Protein AF-A0AAW2A9Q0-F1 (afdb_monomer_lite)

Sequence (185 aa):
SRLADFHTNCQMTPHSISSCLNDDYQACLASYTRLIGTDMTPNYMDAAHSNFTISPWCTCKGSGNQEEECEKFLQDFMENTCLRNAIQAFGYGSLPKPDPQPTTGSVKPDLEPTANVHKTTMDPGEELLNEFDCYSVKDYICQNEVPGSPPNTRVEDHRNSSPGTKALTDVLMLGLMFALGNLTM

Organism: Culter alburnus (NCBI:txid194366)

InterPro domains:
  IPR003438 Glial cell line-derived neurotrophic factor receptor [PR01316] (28-45)
  IPR003438 Glial cell line-derived neurotrophic factor receptor [PR01316] (58-71)
  IPR003438 Glial cell line-derived neurotrophic factor receptor [PTHR10269] (1-122)
  IPR016017 GDNF/GAS1 [PF02351] (1-82)
  IPR016017 GDNF/GAS1 [SM00907] (1-82)
  IPR037193 GDNF receptor alpha [SSF110035] (1-90)

Foldseek 3Di:
DLLVQLCQFLPADPPDPLSTDVVDLPSNVVSLVSCPPPQFNKDWPDPDDQQTFIGGPDALPPVVVCSVVVVVVRCSRGVRSNNSSSVVCVVVVVDDDPDPDPPPDDDDDDDDDDDDDDDDDDDDDDDDDDDPDDPDDPPDDDDDDDPDDDDDDDDDDDDPDDPPPVVVVVVVVVVVVVVVVVVPD

Structure (mmCIF, N/CA/C/O backbone):
data_AF-A0AAW2A9Q0-F1
#
_entry.id   AF-A0AAW2A9Q0-F1
#
loop_
_atom_site.group_PDB
_atom_site.id
_atom_site.type_symbol
_atom_site.label_atom_id
_atom_site.label_alt_id
_atom_site.label_comp_id
_atom_site.label_asym_id
_atom_site.label_entity_id
_atom_site.label_seq_id
_atom_site.pdbx_PDB_ins_code
_atom_site.Cartn_x
_atom_site.Cartn_y
_atom_site.Cartn_z
_atom_site.occupancy
_atom_site.B_iso_or_equiv
_atom_site.auth_seq_id
_atom_site.auth_comp_id
_atom_site.auth_asym_id
_atom_site.auth_atom_id
_atom_site.pdbx_PDB_model_num
ATOM 1 N N . SER A 1 1 ? -3.156 -15.132 4.754 1.00 95.50 1 SER A N 1
ATOM 2 C CA . SER A 1 1 ? -4.080 -14.323 3.918 1.00 95.50 1 SER A CA 1
ATOM 3 C C . SER A 1 1 ? -3.240 -13.257 3.237 1.00 95.50 1 SER A C 1
ATOM 5 O O . SER A 1 1 ? -2.174 -12.964 3.752 1.00 95.50 1 SER A O 1
ATOM 7 N N . ARG A 1 2 ? -3.670 -12.659 2.117 1.00 98.12 2 ARG A N 1
ATOM 8 C CA . ARG A 1 2 ? -2.808 -11.715 1.365 1.00 98.12 2 ARG A CA 1
ATOM 9 C C . ARG A 1 2 ? -2.282 -10.554 2.229 1.00 98.12 2 ARG A C 1
ATOM 11 O O . ARG A 1 2 ? -1.103 -10.241 2.159 1.00 98.12 2 ARG A O 1
ATOM 18 N N . LEU A 1 3 ? -3.132 -9.987 3.090 1.00 98.06 3 LEU A N 1
ATOM 19 C CA . LEU A 1 3 ? -2.749 -8.923 4.025 1.00 98.06 3 LEU A CA 1
ATOM 20 C C . LEU A 1 3 ? -1.762 -9.397 5.105 1.00 98.06 3 LEU A C 1
ATOM 22 O O . LEU A 1 3 ? -0.778 -8.721 5.374 1.00 98.06 3 LEU A O 1
ATOM 26 N N . ALA A 1 4 ? -1.976 -10.580 5.688 1.00 98.00 4 ALA A N 1
ATOM 27 C CA . ALA A 1 4 ? -1.045 -11.131 6.676 1.00 98.00 4 ALA A CA 1
ATOM 28 C C . ALA A 1 4 ? 0.334 -11.441 6.068 1.00 98.00 4 ALA A C 1
ATOM 30 O O . ALA A 1 4 ? 1.357 -11.202 6.709 1.00 98.00 4 ALA A O 1
ATOM 31 N N . ASP A 1 5 ? 0.361 -11.932 4.825 1.00 98.12 5 ASP A N 1
ATOM 32 C CA . ASP A 1 5 ? 1.602 -12.181 4.088 1.00 98.12 5 ASP A CA 1
ATOM 33 C C . ASP A 1 5 ? 2.368 -10.857 3.871 1.00 98.12 5 ASP A C 1
ATOM 35 O O . ASP A 1 5 ? 3.584 -10.820 4.047 1.00 98.12 5 ASP A O 1
ATOM 39 N N . PHE A 1 6 ? 1.667 -9.753 3.568 1.00 98.38 6 PHE A N 1
ATOM 40 C CA . PHE A 1 6 ? 2.266 -8.414 3.484 1.00 98.38 6 PHE A CA 1
ATOM 41 C C . PHE A 1 6 ? 2.883 -7.966 4.815 1.00 98.38 6 PHE A C 1
ATOM 43 O O . PHE A 1 6 ? 4.070 -7.653 4.837 1.00 98.38 6 PHE A O 1
ATOM 50 N N . HIS A 1 7 ? 2.135 -8.003 5.925 1.00 97.50 7 HIS A N 1
ATOM 51 C CA . HIS A 1 7 ? 2.679 -7.589 7.228 1.00 97.50 7 HIS A CA 1
ATOM 52 C C . HIS A 1 7 ? 3.869 -8.450 7.672 1.00 97.50 7 HIS A C 1
ATOM 54 O O . HIS A 1 7 ? 4.761 -7.949 8.344 1.00 97.50 7 HIS A O 1
ATOM 60 N N . THR A 1 8 ? 3.905 -9.729 7.286 1.00 97.12 8 THR A N 1
ATOM 61 C CA . THR A 1 8 ? 5.016 -10.631 7.628 1.00 97.12 8 THR A CA 1
ATOM 62 C C . THR A 1 8 ? 6.266 -10.321 6.805 1.00 97.12 8 THR A C 1
ATOM 64 O O . THR A 1 8 ? 7.354 -10.191 7.357 1.00 97.12 8 THR A O 1
ATOM 67 N N . ASN A 1 9 ? 6.124 -10.193 5.484 1.00 97.62 9 ASN A N 1
ATOM 68 C CA . ASN A 1 9 ? 7.273 -10.084 4.582 1.00 97.62 9 ASN A CA 1
ATOM 69 C C . ASN A 1 9 ? 7.777 -8.647 4.400 1.00 97.62 9 ASN A C 1
ATOM 71 O O . ASN A 1 9 ? 8.942 -8.453 4.073 1.00 97.62 9 ASN A O 1
ATOM 75 N N . CYS A 1 10 ? 6.927 -7.643 4.615 1.00 97.69 10 CYS A N 1
ATOM 76 C CA . CYS A 1 10 ? 7.305 -6.229 4.569 1.00 97.69 10 CYS A CA 1
ATOM 77 C C . CYS A 1 10 ? 7.508 -5.626 5.964 1.00 97.69 10 CYS A C 1
ATOM 79 O O . CYS A 1 10 ? 7.531 -4.402 6.103 1.00 97.69 10 CYS A O 1
ATOM 81 N N . GLN A 1 11 ? 7.630 -6.451 7.008 1.00 95.75 11 GLN A N 1
ATOM 82 C CA . GLN A 1 11 ? 7.919 -5.954 8.346 1.00 95.75 11 GLN A CA 1
ATOM 83 C C . GLN A 1 11 ? 9.260 -5.209 8.353 1.00 95.75 11 GLN A C 1
ATOM 85 O O . GLN A 1 11 ? 10.278 -5.741 7.904 1.00 95.75 11 GLN A O 1
ATOM 90 N N . MET A 1 12 ? 9.265 -3.989 8.893 1.00 94.69 12 MET A N 1
ATOM 91 C CA . MET A 1 12 ? 10.493 -3.214 9.043 1.00 94.69 12 MET A CA 1
ATOM 92 C C . MET A 1 12 ? 11.386 -3.790 10.142 1.00 94.69 12 MET A C 1
ATOM 94 O O . MET A 1 12 ? 10.941 -3.996 11.274 1.00 94.69 12 MET A O 1
ATOM 98 N N . THR A 1 13 ? 12.668 -3.973 9.833 1.00 92.12 13 THR A N 1
ATOM 99 C CA . THR A 1 13 ? 13.688 -4.416 10.790 1.00 92.12 13 THR A CA 1
ATOM 100 C C . THR A 1 13 ? 14.805 -3.372 10.916 1.00 92.12 13 THR A C 1
ATOM 102 O O . THR A 1 13 ? 15.518 -3.121 9.947 1.00 92.12 13 THR A O 1
ATOM 105 N N . PRO A 1 14 ? 15.030 -2.772 12.103 1.00 81.62 14 PRO A N 1
ATOM 106 C CA . PRO A 1 14 ? 15.960 -1.645 12.265 1.00 81.62 14 PRO A CA 1
ATOM 107 C C . PRO A 1 14 ? 17.446 -2.023 12.138 1.00 81.62 14 PRO A C 1
ATOM 109 O O . PRO A 1 14 ? 18.306 -1.146 12.138 1.00 81.62 14 PRO A O 1
ATOM 112 N N . HIS A 1 15 ? 17.768 -3.317 12.067 1.00 80.31 15 HIS A N 1
ATOM 113 C CA . HIS A 1 15 ? 19.145 -3.825 12.048 1.00 80.31 15 HIS A CA 1
ATOM 114 C C . HIS A 1 15 ? 19.572 -4.432 10.704 1.00 80.31 15 HIS A C 1
ATOM 116 O O . HIS A 1 15 ? 20.714 -4.861 10.570 1.00 80.31 15 HIS A O 1
ATOM 122 N N . SER A 1 16 ? 18.675 -4.477 9.718 1.00 86.19 16 SER A N 1
ATOM 123 C CA . SER A 1 16 ? 18.966 -4.958 8.360 1.00 86.19 16 SER A CA 1
ATOM 124 C C . SER A 1 16 ? 19.391 -3.800 7.459 1.00 86.19 16 SER A C 1
ATOM 126 O O . SER A 1 16 ? 18.832 -2.708 7.573 1.00 86.19 16 SER A O 1
ATOM 128 N N . ILE A 1 17 ? 20.298 -4.045 6.513 1.00 85.62 17 ILE A N 1
ATOM 129 C CA . ILE A 1 17 ? 20.762 -3.026 5.552 1.00 85.62 17 ILE A CA 1
ATOM 130 C C . ILE A 1 17 ? 19.596 -2.546 4.680 1.00 85.62 17 ILE A C 1
ATOM 132 O O . ILE A 1 17 ? 19.455 -1.357 4.405 1.00 85.62 17 ILE A O 1
ATOM 136 N N . SER A 1 18 ? 18.727 -3.472 4.288 1.00 87.94 18 SER A N 1
ATOM 137 C CA . SER A 1 18 ? 17.548 -3.209 3.461 1.00 87.94 18 SER A CA 1
ATOM 138 C C . SER A 1 18 ? 16.364 -2.579 4.200 1.00 87.94 18 SER A C 1
ATOM 140 O O . SER A 1 18 ? 15.414 -2.118 3.566 1.00 87.94 18 SER A O 1
ATOM 142 N N . SER A 1 19 ? 16.397 -2.570 5.536 1.00 94.12 19 SER A N 1
ATOM 143 C CA . SER A 1 19 ? 15.226 -2.392 6.417 1.00 94.12 19 SER A CA 1
ATOM 144 C C . SER A 1 19 ? 14.150 -3.490 6.320 1.00 94.12 19 SER A C 1
ATOM 146 O O . SER A 1 19 ? 13.133 -3.367 7.000 1.00 94.12 19 SER A O 1
ATOM 148 N N . CYS A 1 20 ? 14.352 -4.548 5.525 1.00 95.69 20 CYS A N 1
ATOM 149 C CA . CYS A 1 20 ? 13.448 -5.690 5.375 1.00 95.69 20 CYS A CA 1
ATOM 150 C C . CYS A 1 20 ? 13.913 -6.912 6.171 1.00 95.69 20 CYS A C 1
ATOM 152 O O . CYS A 1 20 ? 15.111 -7.176 6.311 1.00 95.69 20 CYS A O 1
ATOM 154 N N . LEU A 1 21 ? 12.949 -7.734 6.589 1.00 93.00 21 LEU A N 1
ATOM 155 C CA . LEU A 1 21 ? 13.229 -9.036 7.183 1.00 93.00 21 LEU A CA 1
ATOM 156 C C . LEU A 1 21 ? 14.093 -9.895 6.237 1.00 93.00 21 LEU A C 1
ATOM 158 O O . LEU A 1 21 ? 13.758 -10.075 5.068 1.00 93.00 21 LEU A O 1
ATOM 162 N N . ASN A 1 22 ? 15.201 -10.434 6.757 1.00 91.69 22 ASN A N 1
ATOM 163 C CA . ASN A 1 22 ? 16.183 -11.247 6.019 1.00 91.69 22 ASN A CA 1
ATOM 164 C C . ASN A 1 22 ? 16.805 -10.574 4.779 1.00 91.69 22 ASN A C 1
ATOM 166 O O . ASN A 1 22 ? 17.335 -11.270 3.917 1.00 91.69 22 ASN A O 1
ATOM 170 N N . ASP A 1 23 ? 16.731 -9.246 4.673 1.00 92.56 23 ASP A N 1
ATOM 171 C CA . ASP A 1 23 ? 17.143 -8.503 3.481 1.00 92.56 23 ASP A CA 1
ATOM 172 C C . ASP A 1 23 ? 16.436 -8.930 2.177 1.00 92.56 23 ASP A C 1
ATOM 174 O O . ASP A 1 23 ? 16.961 -8.760 1.074 1.00 92.56 23 ASP A O 1
ATOM 178 N N . ASP A 1 24 ? 15.206 -9.446 2.297 1.00 94.44 24 ASP A N 1
ATOM 179 C CA . ASP A 1 24 ? 14.447 -10.001 1.178 1.00 94.44 24 ASP A CA 1
ATOM 180 C C . ASP A 1 24 ? 13.426 -9.008 0.597 1.00 94.44 24 ASP A C 1
ATOM 182 O O . ASP A 1 24 ? 12.228 -9.009 0.903 1.00 94.44 24 ASP A O 1
ATOM 186 N N . TYR A 1 25 ? 13.909 -8.163 -0.315 1.00 96.25 25 TYR A N 1
ATOM 187 C CA . TYR A 1 25 ? 13.053 -7.271 -1.096 1.00 96.25 25 TYR A CA 1
ATOM 188 C C . TYR A 1 25 ? 12.027 -8.023 -1.959 1.00 96.25 25 TYR A C 1
ATOM 190 O O . TYR A 1 25 ? 10.928 -7.512 -2.185 1.00 96.25 25 TYR A O 1
ATOM 198 N N . GLN A 1 26 ? 12.356 -9.226 -2.444 1.00 96.38 26 GLN A N 1
ATOM 199 C CA . GLN A 1 26 ? 11.478 -9.990 -3.333 1.00 96.38 26 GLN A CA 1
ATOM 200 C C . GLN A 1 26 ? 10.265 -10.529 -2.577 1.00 96.38 26 GLN A C 1
ATOM 202 O O . GLN A 1 26 ? 9.144 -10.413 -3.074 1.00 96.38 26 GLN A O 1
ATOM 207 N N . ALA A 1 27 ? 10.451 -11.043 -1.360 1.00 96.69 27 ALA A N 1
ATOM 208 C CA . ALA A 1 27 ? 9.350 -11.495 -0.512 1.00 96.69 27 ALA A CA 1
ATOM 209 C C . ALA A 1 27 ? 8.372 -10.356 -0.188 1.00 96.69 27 ALA A C 1
ATOM 211 O O . ALA A 1 27 ? 7.149 -10.545 -0.268 1.00 96.69 27 ALA A O 1
ATOM 212 N N . CYS A 1 28 ? 8.891 -9.163 0.125 1.00 98.00 28 CYS A N 1
ATOM 213 C CA . CYS A 1 28 ? 8.048 -7.995 0.361 1.00 98.00 28 CYS A CA 1
ATOM 214 C C . CYS A 1 28 ? 7.287 -7.580 -0.912 1.00 98.00 28 CYS A C 1
ATOM 216 O O . CYS A 1 28 ? 6.057 -7.501 -0.887 1.00 98.00 28 CYS A O 1
ATOM 218 N N . LEU A 1 29 ? 7.967 -7.404 -2.053 1.00 97.94 29 LEU A N 1
ATOM 219 C CA . LEU A 1 29 ? 7.326 -7.019 -3.322 1.00 97.94 29 LEU A CA 1
ATOM 220 C C . LEU A 1 29 ? 6.289 -8.045 -3.799 1.00 97.94 29 LEU A C 1
ATOM 222 O O . LEU A 1 29 ? 5.199 -7.674 -4.244 1.00 97.94 29 LEU A O 1
ATOM 226 N N . ALA A 1 30 ? 6.584 -9.339 -3.676 1.00 98.06 30 ALA A N 1
ATOM 227 C CA . ALA A 1 30 ? 5.651 -10.409 -4.016 1.00 98.06 30 ALA A CA 1
ATOM 228 C C . ALA A 1 30 ? 4.399 -10.375 -3.126 1.00 98.06 30 ALA A C 1
ATOM 230 O O . ALA A 1 30 ? 3.289 -10.625 -3.593 1.00 98.06 30 ALA A O 1
ATOM 231 N N . SER A 1 31 ? 4.547 -10.036 -1.847 1.00 98.38 31 SER A N 1
ATOM 232 C CA . SER A 1 31 ? 3.411 -9.917 -0.928 1.00 98.38 31 SER A CA 1
ATOM 233 C C . SER A 1 31 ? 2.599 -8.647 -1.187 1.00 98.38 31 SER A C 1
ATOM 235 O O . SER A 1 31 ? 1.372 -8.711 -1.253 1.00 98.38 31 SER A O 1
ATOM 237 N N . TYR A 1 32 ? 3.276 -7.520 -1.424 1.00 98.44 32 TYR A N 1
ATOM 238 C CA . TYR A 1 32 ? 2.678 -6.235 -1.791 1.00 98.44 32 TYR A CA 1
ATOM 239 C C . TYR A 1 32 ? 1.840 -6.331 -3.074 1.00 98.44 32 TYR A C 1
ATOM 241 O O . TYR A 1 32 ? 0.664 -5.969 -3.085 1.00 98.44 32 TYR A O 1
ATOM 249 N N . THR A 1 33 ? 2.396 -6.901 -4.147 1.00 98.19 33 THR A N 1
ATOM 250 C CA . THR A 1 33 ? 1.693 -7.047 -5.437 1.00 98.19 33 THR A CA 1
ATOM 251 C C . THR A 1 33 ? 0.451 -7.933 -5.343 1.00 98.19 33 THR A C 1
ATOM 253 O O . THR A 1 33 ? -0.513 -7.727 -6.081 1.00 98.19 33 THR A O 1
ATOM 256 N N . ARG A 1 34 ? 0.406 -8.878 -4.395 1.00 98.38 34 ARG A N 1
ATOM 257 C CA . ARG A 1 34 ? -0.776 -9.723 -4.156 1.00 98.38 34 ARG A CA 1
ATOM 258 C C . ARG A 1 34 ? -1.943 -8.973 -3.510 1.00 98.38 34 ARG A C 1
ATOM 260 O O . ARG A 1 34 ? -3.061 -9.494 -3.551 1.00 98.38 34 ARG A O 1
ATOM 267 N N . LEU A 1 35 ? -1.728 -7.781 -2.949 1.00 98.44 35 LEU A N 1
ATOM 268 C CA . LEU A 1 35 ? -2.804 -6.925 -2.435 1.00 98.44 35 LEU A CA 1
ATOM 269 C C . LEU A 1 35 ? -3.609 -6.249 -3.549 1.00 98.44 35 LEU A C 1
ATOM 271 O O . LEU A 1 35 ? -4.758 -5.871 -3.320 1.00 98.44 35 LEU A O 1
ATOM 275 N N . ILE A 1 36 ? -3.048 -6.142 -4.756 1.00 98.00 36 ILE A N 1
ATOM 276 C CA . ILE A 1 36 ? -3.727 -5.545 -5.906 1.00 98.00 36 ILE A CA 1
ATOM 277 C C . ILE A 1 36 ? -4.952 -6.392 -6.280 1.00 98.00 36 ILE A C 1
ATOM 279 O O . ILE A 1 36 ? -4.876 -7.617 -6.420 1.00 98.00 36 ILE A O 1
ATOM 283 N N . GLY A 1 37 ? -6.101 -5.729 -6.420 1.00 96.81 37 GLY A N 1
ATOM 284 C CA . GLY A 1 37 ? -7.387 -6.375 -6.691 1.00 96.81 37 GLY A CA 1
ATOM 285 C C . GLY A 1 37 ? -8.080 -6.937 -5.445 1.00 96.81 37 GLY A C 1
ATOM 286 O O . GLY A 1 37 ? -8.972 -7.771 -5.578 1.00 96.81 37 GLY A O 1
ATOM 287 N N . THR A 1 38 ? -7.666 -6.519 -4.245 1.00 97.31 38 THR A N 1
ATOM 288 C CA . THR A 1 38 ? -8.362 -6.793 -2.973 1.00 97.31 38 THR A CA 1
ATOM 289 C C . THR A 1 38 ? -8.954 -5.511 -2.377 1.00 97.31 38 THR A C 1
ATOM 291 O O . THR A 1 38 ? -8.640 -4.416 -2.844 1.00 97.31 38 THR A O 1
ATOM 294 N N . ASP A 1 39 ? -9.745 -5.619 -1.306 1.00 96.06 39 ASP A N 1
ATOM 295 C CA . ASP A 1 39 ? -10.267 -4.448 -0.574 1.00 96.06 39 ASP A CA 1
ATOM 296 C C . ASP A 1 39 ? -9.150 -3.563 0.013 1.00 96.06 39 ASP A C 1
ATOM 298 O O . ASP A 1 39 ? -9.344 -2.370 0.222 1.00 96.06 39 ASP A O 1
ATOM 302 N N . MET A 1 40 ? -7.958 -4.131 0.226 1.00 96.44 40 MET A N 1
ATOM 303 C CA . MET A 1 40 ? -6.765 -3.429 0.710 1.00 96.44 40 MET A CA 1
ATOM 304 C C . MET A 1 40 ? -5.790 -3.094 -0.425 1.00 96.44 40 MET A C 1
ATOM 306 O O . MET A 1 40 ? -4.582 -3.126 -0.217 1.00 96.44 40 MET A O 1
ATOM 310 N N . THR A 1 41 ? -6.285 -2.817 -1.639 1.00 98.06 41 THR A N 1
ATOM 311 C CA . THR A 1 41 ? -5.430 -2.440 -2.781 1.00 98.06 41 THR A CA 1
ATOM 312 C C . THR A 1 41 ? -4.725 -1.105 -2.499 1.00 98.06 41 THR A C 1
ATOM 314 O O . THR A 1 41 ? -5.405 -0.077 -2.426 1.00 98.06 41 THR A O 1
ATOM 317 N N . PRO A 1 42 ? -3.386 -1.088 -2.358 1.00 97.88 42 PRO A N 1
ATOM 318 C CA . PRO A 1 42 ? -2.640 0.142 -2.139 1.00 97.88 42 PRO A CA 1
ATOM 319 C C . PRO A 1 42 ? -2.373 0.879 -3.457 1.00 97.88 42 PRO A C 1
ATOM 321 O O . PRO A 1 42 ? -2.314 0.266 -4.525 1.00 97.88 42 PRO A O 1
ATOM 324 N N . ASN A 1 43 ? -2.177 2.195 -3.381 1.00 97.88 43 ASN A N 1
ATOM 325 C CA . ASN A 1 43 ? -1.712 3.013 -4.499 1.00 97.88 43 ASN A CA 1
ATOM 326 C C . ASN A 1 43 ? -0.811 4.157 -4.006 1.00 97.88 43 ASN A C 1
ATOM 328 O O . ASN A 1 43 ? -0.782 4.464 -2.811 1.00 97.88 43 ASN A O 1
ATOM 332 N N . TYR A 1 44 ? -0.101 4.797 -4.932 1.00 96.81 44 TYR A N 1
ATOM 333 C CA . TYR A 1 44 ? 0.627 6.034 -4.674 1.00 96.81 44 TYR A CA 1
ATOM 334 C C . TYR A 1 44 ? -0.349 7.162 -4.310 1.00 96.81 44 TYR A C 1
ATOM 336 O O . TYR A 1 44 ? -1.367 7.358 -4.976 1.00 96.81 44 TYR A O 1
ATOM 344 N N . MET A 1 45 ? -0.040 7.894 -3.241 1.00 95.00 45 MET A N 1
ATOM 345 C CA . MET A 1 45 ? -0.824 9.040 -2.763 1.00 95.00 45 MET A CA 1
ATOM 346 C C . MET A 1 45 ? -0.450 10.348 -3.465 1.00 95.00 45 MET A C 1
ATOM 348 O O . MET A 1 45 ? -1.253 11.278 -3.508 1.00 95.00 45 MET A O 1
ATOM 352 N N . ASP A 1 46 ? 0.757 10.419 -4.023 1.00 90.69 46 ASP A N 1
ATOM 353 C CA . ASP A 1 46 ? 1.305 11.585 -4.707 1.00 90.69 46 ASP A CA 1
ATOM 354 C C . ASP A 1 46 ? 2.150 11.169 -5.926 1.00 90.69 46 ASP A C 1
ATOM 356 O O . ASP A 1 46 ? 2.356 9.986 -6.195 1.00 90.69 46 ASP A O 1
ATOM 360 N N . ALA A 1 47 ? 2.613 12.165 -6.685 1.00 90.81 47 ALA A N 1
ATOM 361 C CA . ALA A 1 47 ? 3.490 11.986 -7.843 1.00 90.81 47 ALA A CA 1
ATOM 362 C C . ALA A 1 47 ? 4.972 12.262 -7.507 1.00 90.81 47 ALA A C 1
ATOM 364 O O . ALA A 1 47 ? 5.745 12.664 -8.382 1.00 90.81 47 ALA A O 1
ATOM 365 N N . ALA A 1 48 ? 5.381 12.127 -6.239 1.00 90.00 48 ALA A N 1
ATOM 366 C CA . ALA A 1 48 ? 6.771 12.338 -5.856 1.00 90.00 48 ALA A CA 1
ATOM 367 C C . ALA A 1 48 ? 7.659 11.197 -6.379 1.00 90.00 48 ALA A C 1
ATOM 369 O O . ALA A 1 48 ? 7.300 10.026 -6.325 1.00 90.00 48 ALA A O 1
ATOM 370 N N . HIS A 1 49 ? 8.858 11.530 -6.859 1.00 80.88 49 HIS A N 1
ATOM 371 C CA . HIS A 1 49 ? 9.747 10.545 -7.490 1.00 80.88 49 HIS A CA 1
ATOM 372 C C . HIS A 1 49 ? 10.596 9.760 -6.475 1.00 80.88 49 HIS A C 1
ATOM 374 O O . HIS A 1 49 ? 10.883 8.586 -6.682 1.00 80.88 49 HIS A O 1
ATOM 380 N N . SER A 1 50 ? 11.013 10.397 -5.376 1.00 79.88 50 SER A N 1
ATOM 381 C CA . SER A 1 50 ? 11.945 9.814 -4.394 1.00 79.88 50 SER A CA 1
ATOM 382 C C . SER A 1 50 ? 11.317 9.551 -3.025 1.00 79.88 50 SER A C 1
ATOM 384 O O . SER A 1 50 ? 11.673 8.577 -2.365 1.00 79.88 50 SER A O 1
ATOM 386 N N . ASN A 1 51 ? 10.361 10.380 -2.604 1.00 87.69 51 ASN A N 1
ATOM 387 C CA . ASN A 1 51 ? 9.664 10.257 -1.324 1.00 87.69 51 ASN A CA 1
ATOM 388 C C . ASN A 1 51 ? 8.155 10.092 -1.539 1.00 87.69 51 ASN A C 1
ATOM 390 O O . ASN A 1 51 ? 7.358 10.912 -1.103 1.00 87.69 51 ASN A O 1
ATOM 394 N N . PHE A 1 52 ? 7.785 9.049 -2.279 1.00 93.62 52 PHE A N 1
ATOM 395 C CA . PHE A 1 52 ? 6.389 8.716 -2.551 1.00 93.62 52 PHE A CA 1
ATOM 396 C C . PHE A 1 52 ? 5.717 8.080 -1.332 1.00 93.62 52 PHE A C 1
ATOM 398 O O . PHE A 1 52 ? 6.349 7.327 -0.596 1.00 93.62 52 PHE A O 1
ATOM 405 N N . THR A 1 53 ? 4.427 8.302 -1.129 1.00 95.44 53 THR A N 1
ATOM 406 C CA . THR A 1 53 ? 3.675 7.596 -0.076 1.00 95.44 53 THR A CA 1
ATOM 407 C C . THR A 1 53 ? 2.731 6.577 -0.694 1.00 95.44 53 THR A C 1
ATOM 409 O O . THR A 1 53 ? 2.097 6.859 -1.708 1.00 95.44 53 THR A O 1
ATOM 412 N N . ILE A 1 54 ? 2.635 5.391 -0.092 1.00 97.25 54 ILE A N 1
ATOM 413 C CA . ILE A 1 54 ? 1.738 4.320 -0.533 1.00 97.25 54 ILE A CA 1
ATOM 414 C C . ILE A 1 54 ? 0.720 4.059 0.568 1.00 97.25 54 ILE A C 1
ATOM 416 O O . ILE A 1 54 ? 1.086 3.938 1.733 1.00 97.25 54 ILE A O 1
ATOM 420 N N . SER A 1 55 ? -0.555 3.963 0.205 1.00 97.69 55 SER A N 1
ATOM 421 C CA . SER A 1 55 ? -1.624 3.643 1.151 1.00 97.69 55 SER A CA 1
ATOM 422 C C . SER A 1 55 ? -2.782 2.935 0.448 1.00 97.69 55 SER A C 1
ATOM 424 O O . SER A 1 55 ? -3.044 3.219 -0.727 1.00 97.69 55 SER A O 1
ATOM 426 N N . PRO A 1 56 ? -3.513 2.037 1.134 1.00 97.69 56 PRO A N 1
ATOM 427 C CA . PRO A 1 56 ? -4.864 1.669 0.723 1.00 97.69 56 PRO A CA 1
ATOM 428 C C . PRO A 1 56 ? -5.802 2.888 0.724 1.00 97.69 56 PRO A C 1
ATOM 430 O O . PRO A 1 56 ? -5.530 3.912 1.359 1.00 97.69 56 PRO A O 1
ATOM 433 N N . TRP A 1 57 ? -6.928 2.776 0.014 1.00 96.50 57 TRP A N 1
ATOM 434 C CA . TRP A 1 57 ? -7.930 3.844 -0.082 1.00 96.50 57 TRP A CA 1
ATOM 435 C C . TRP A 1 57 ? -8.860 3.885 1.140 1.00 96.50 57 TRP A C 1
ATOM 437 O O . TRP A 1 57 ? -10.054 3.590 1.058 1.00 96.50 57 TRP A O 1
ATOM 447 N N . CYS A 1 58 ? -8.308 4.231 2.301 1.00 96.62 58 CYS A N 1
ATOM 448 C CA . CYS A 1 58 ? -9.054 4.376 3.548 1.00 96.62 58 CYS A CA 1
ATOM 449 C C . CYS A 1 58 ? -8.428 5.432 4.476 1.00 96.62 58 CYS A C 1
ATOM 451 O O . CYS 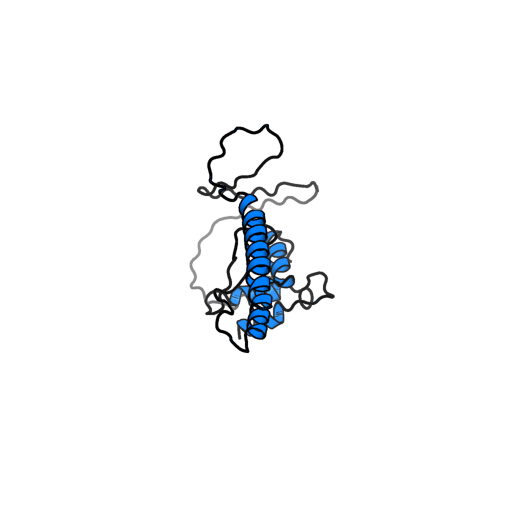A 1 58 ? -7.352 5.962 4.216 1.00 96.62 58 CYS A O 1
ATOM 453 N N . THR A 1 59 ? -9.147 5.786 5.545 1.00 96.81 59 THR A N 1
ATOM 454 C CA . THR A 1 59 ? -8.693 6.739 6.573 1.00 96.81 59 THR A CA 1
ATOM 455 C C . THR A 1 59 ? -9.120 6.247 7.949 1.00 96.81 59 THR A C 1
ATOM 457 O O . THR A 1 59 ? -10.088 5.495 8.043 1.00 96.81 59 THR A O 1
ATOM 460 N N . CYS A 1 60 ? -8.493 6.753 9.009 1.00 98.19 60 CYS A N 1
ATOM 461 C CA . CYS A 1 60 ? -8.869 6.421 10.387 1.00 98.19 60 CYS A CA 1
ATOM 462 C C . CYS A 1 60 ? -10.006 7.272 10.966 1.00 98.19 60 CYS A C 1
ATOM 464 O O . CYS A 1 60 ? -10.356 7.122 12.139 1.00 98.19 60 CYS A O 1
ATOM 466 N N . LYS A 1 61 ? -10.642 8.131 10.157 1.00 98.00 61 LYS A N 1
ATOM 467 C CA . LYS A 1 61 ? -11.785 8.934 10.604 1.00 98.00 61 LYS A CA 1
ATOM 468 C C . LYS A 1 61 ? -12.944 8.030 11.020 1.00 98.00 61 LYS A C 1
ATOM 470 O O . LYS A 1 61 ? -13.426 7.227 10.228 1.00 98.00 61 LYS A O 1
ATOM 475 N N . GLY A 1 62 ? -13.426 8.220 12.247 1.00 97.69 62 GLY A N 1
ATOM 476 C CA . GLY A 1 62 ? -14.535 7.438 12.797 1.00 97.69 62 GLY A CA 1
ATOM 477 C C . GLY A 1 62 ? -14.121 6.121 13.459 1.00 97.69 62 GLY A C 1
ATOM 478 O O . GLY A 1 62 ? -15.000 5.343 13.815 1.00 97.69 62 GLY A O 1
ATOM 479 N N . SER A 1 63 ? -12.822 5.882 13.668 1.00 97.75 63 SER A N 1
ATOM 480 C CA . SER A 1 63 ? -12.327 4.684 14.371 1.00 97.75 63 SER A CA 1
ATOM 481 C C . SER A 1 63 ? -12.596 4.713 15.882 1.00 97.75 63 SER A C 1
ATOM 483 O O . SER A 1 63 ? -12.591 3.669 16.533 1.00 97.75 63 SER A O 1
ATOM 485 N N . GLY A 1 64 ? -12.846 5.894 16.458 1.00 97.88 64 GLY A N 1
ATOM 486 C CA . GLY A 1 64 ? -13.150 6.048 17.879 1.00 97.88 64 GLY A CA 1
ATOM 487 C C . GLY A 1 64 ? -11.978 5.607 18.753 1.00 97.88 64 GLY A C 1
ATOM 488 O O . GLY A 1 64 ? -10.870 6.109 18.619 1.00 97.88 64 GLY A O 1
ATOM 489 N N . ASN A 1 65 ? -12.206 4.639 19.637 1.00 98.19 65 ASN A N 1
ATOM 490 C CA . ASN A 1 65 ? -11.159 4.104 20.510 1.00 98.19 65 ASN A CA 1
ATOM 491 C C . ASN A 1 65 ? -10.080 3.293 19.768 1.00 98.19 65 ASN A C 1
ATOM 493 O O . ASN A 1 65 ? -9.063 2.974 20.370 1.00 98.19 65 ASN A O 1
ATOM 497 N N . GLN A 1 66 ? -10.297 2.964 18.491 1.00 98.12 66 GLN A N 1
ATOM 498 C CA . GLN A 1 66 ? -9.360 2.205 17.659 1.00 98.12 66 GLN A CA 1
ATOM 499 C C . GLN A 1 66 ? -8.518 3.104 16.738 1.00 98.12 66 GLN A C 1
ATOM 501 O O . GLN A 1 66 ? -7.863 2.600 15.831 1.00 98.12 66 GLN A O 1
ATOM 506 N N . GLU A 1 67 ? -8.558 4.430 16.919 1.00 98.38 67 GLU A N 1
ATOM 507 C CA . GLU A 1 67 ? -7.849 5.384 16.053 1.00 98.38 67 GLU A CA 1
ATOM 508 C C . GLU A 1 67 ? -6.339 5.127 16.022 1.00 98.38 67 GLU A C 1
ATOM 510 O O . GLU A 1 67 ? -5.787 4.985 14.937 1.00 98.38 67 GLU A O 1
ATOM 515 N N . GLU A 1 68 ? -5.706 4.920 17.179 1.00 98.25 68 GLU A N 1
ATOM 516 C CA . GLU A 1 68 ? -4.271 4.610 17.269 1.00 98.25 68 GLU A CA 1
ATOM 517 C C . GLU A 1 68 ? -3.906 3.299 16.547 1.00 98.25 68 GLU A C 1
ATOM 519 O O . GLU A 1 68 ? -2.920 3.226 15.815 1.00 98.25 68 GLU A O 1
ATOM 524 N N . GLU A 1 69 ? -4.717 2.250 16.712 1.00 98.31 69 GLU A N 1
ATOM 525 C CA . GLU A 1 69 ? -4.484 0.966 16.041 1.00 98.31 69 GLU A CA 1
ATOM 526 C C . GLU A 1 69 ? -4.660 1.090 14.521 1.00 98.31 69 GLU A C 1
ATOM 528 O O . GLU A 1 69 ? -3.880 0.523 13.754 1.00 98.31 69 GLU A O 1
ATOM 533 N N . CYS A 1 70 ? -5.645 1.873 14.079 1.00 98.50 70 CYS A N 1
ATOM 534 C CA . CYS A 1 70 ? -5.845 2.175 12.668 1.00 98.50 70 CYS A CA 1
ATOM 535 C C . CYS A 1 70 ? -4.673 2.974 12.082 1.00 98.50 70 CYS A C 1
ATOM 537 O O . CYS A 1 70 ? -4.210 2.666 10.983 1.00 98.50 70 CYS A O 1
ATOM 539 N N . GLU A 1 71 ? -4.174 3.984 12.796 1.00 98.38 71 GLU A N 1
ATOM 540 C CA . GLU A 1 71 ? -3.035 4.785 12.344 1.00 98.38 71 GLU A CA 1
ATOM 541 C C . GLU A 1 71 ? -1.793 3.917 12.196 1.00 98.38 71 GLU A C 1
ATOM 543 O O . GLU A 1 71 ? -1.134 3.959 11.158 1.00 98.38 71 GLU A O 1
ATOM 548 N N . LYS A 1 72 ? -1.537 3.049 13.178 1.00 97.62 72 LYS A N 1
ATOM 549 C CA . LYS A 1 72 ? -0.454 2.071 13.112 1.00 97.62 72 LYS A CA 1
ATOM 550 C C . LYS A 1 72 ? -0.601 1.130 11.914 1.00 97.62 72 LYS A C 1
ATOM 552 O O . LYS A 1 72 ? 0.374 0.868 11.216 1.00 97.62 72 LYS A O 1
ATOM 557 N N . PHE A 1 73 ? -1.818 0.665 11.636 1.00 97.44 73 PHE A N 1
ATOM 558 C CA . PHE A 1 73 ? -2.099 -0.139 10.448 1.00 97.44 73 PHE A CA 1
ATOM 559 C C . PHE A 1 73 ? -1.789 0.618 9.146 1.00 97.44 73 PHE A C 1
ATOM 561 O O . PHE A 1 73 ? -1.184 0.050 8.241 1.00 97.44 73 PHE A O 1
ATOM 568 N N . LEU A 1 74 ? -2.171 1.894 9.029 1.00 98.06 74 LEU A N 1
ATOM 569 C CA . LEU A 1 74 ? -1.858 2.694 7.839 1.00 98.06 74 LEU A CA 1
ATOM 570 C C . LEU A 1 74 ? -0.360 3.014 7.727 1.00 98.06 74 LEU A C 1
ATOM 572 O O . LEU A 1 74 ? 0.173 3.061 6.617 1.00 98.06 74 LEU A O 1
ATOM 576 N N . GLN A 1 75 ? 0.339 3.194 8.849 1.00 97.38 75 GLN A N 1
ATOM 577 C CA . GLN A 1 75 ? 1.788 3.413 8.876 1.00 97.38 75 GLN A CA 1
ATOM 578 C C . GLN A 1 75 ? 2.574 2.227 8.306 1.00 97.38 75 GLN A C 1
ATOM 580 O O . GLN A 1 75 ? 3.586 2.455 7.641 1.00 97.38 75 GLN A O 1
ATOM 585 N N . ASP A 1 76 ? 2.077 0.992 8.445 1.00 97.00 76 ASP A N 1
ATOM 586 C CA . ASP A 1 76 ? 2.679 -0.194 7.812 1.00 97.00 76 ASP A CA 1
ATOM 587 C C . ASP A 1 76 ? 2.734 -0.096 6.273 1.00 97.00 76 ASP A C 1
ATOM 589 O O . ASP A 1 76 ? 3.512 -0.816 5.639 1.00 97.00 76 ASP A O 1
ATOM 593 N N . PHE A 1 77 ? 1.943 0.798 5.668 1.00 97.69 77 PHE A N 1
ATOM 594 C CA . PHE A 1 77 ? 2.004 1.140 4.245 1.00 97.69 77 PHE A CA 1
ATOM 595 C C . PHE A 1 77 ? 2.764 2.450 3.997 1.00 97.69 77 PHE A C 1
ATOM 597 O O . PHE A 1 77 ? 3.673 2.485 3.165 1.00 97.69 77 PHE A O 1
ATOM 604 N N . MET A 1 78 ? 2.412 3.520 4.717 1.00 96.69 78 MET A N 1
ATOM 605 C CA . MET A 1 78 ? 2.896 4.879 4.433 1.00 96.69 78 MET A CA 1
ATOM 606 C C . MET A 1 78 ? 4.358 5.096 4.839 1.00 96.69 78 MET A C 1
ATOM 608 O O . MET A 1 78 ? 5.140 5.708 4.105 1.00 96.69 78 MET A O 1
ATOM 612 N N . GLU A 1 79 ? 4.742 4.570 6.000 1.00 95.88 79 GLU A N 1
ATOM 613 C CA . GLU A 1 79 ? 6.040 4.804 6.643 1.00 95.88 79 GLU A CA 1
ATOM 614 C C . GLU A 1 79 ? 6.948 3.569 6.567 1.00 95.88 79 GLU A C 1
ATOM 616 O O . GLU A 1 79 ? 7.895 3.409 7.334 1.00 95.88 79 GLU A O 1
ATOM 621 N N . ASN A 1 80 ? 6.690 2.688 5.600 1.00 96.50 80 ASN A N 1
ATOM 622 C CA . ASN A 1 80 ? 7.412 1.436 5.460 1.00 96.50 80 ASN A CA 1
ATOM 623 C C . ASN A 1 80 ? 8.690 1.591 4.625 1.00 96.50 80 ASN A C 1
ATOM 625 O O . ASN A 1 80 ? 8.677 1.556 3.391 1.00 96.50 80 ASN A O 1
ATOM 629 N N . THR A 1 81 ? 9.819 1.733 5.318 1.00 95.50 81 THR A N 1
ATOM 630 C CA . THR A 1 81 ? 11.146 1.848 4.695 1.00 95.50 81 THR A CA 1
ATOM 631 C C . THR A 1 81 ? 11.534 0.585 3.916 1.00 95.50 81 THR A C 1
ATOM 633 O O . THR A 1 81 ? 12.130 0.708 2.850 1.00 95.50 81 THR A O 1
ATOM 636 N N . CYS A 1 82 ? 11.138 -0.613 4.371 1.00 96.94 82 CYS A N 1
ATOM 637 C CA . CYS A 1 82 ? 11.367 -1.859 3.626 1.00 96.94 82 CYS A CA 1
ATOM 638 C C . CYS A 1 82 ? 10.683 -1.815 2.253 1.00 96.94 82 CYS A C 1
ATOM 640 O O . CYS A 1 82 ? 11.338 -1.975 1.223 1.00 96.94 82 CYS A O 1
ATOM 642 N N . LEU A 1 83 ? 9.377 -1.534 2.227 1.00 96.88 83 LEU A N 1
ATOM 643 C CA . LEU A 1 83 ? 8.597 -1.457 0.992 1.00 96.88 83 LEU A CA 1
ATOM 644 C C . LEU A 1 83 ? 9.139 -0.375 0.047 1.00 96.88 83 LEU A C 1
ATOM 646 O O . LEU A 1 83 ? 9.296 -0.612 -1.151 1.00 96.88 83 LEU A O 1
ATOM 650 N N . ARG A 1 84 ? 9.463 0.802 0.593 1.00 95.12 84 ARG A N 1
ATOM 651 C CA . ARG A 1 84 ? 10.028 1.931 -0.157 1.00 95.12 84 ARG A CA 1
ATOM 652 C C . ARG A 1 84 ? 11.350 1.555 -0.826 1.00 95.12 84 ARG A C 1
ATOM 654 O O . ARG A 1 84 ? 11.493 1.746 -2.034 1.00 95.12 84 ARG A O 1
ATOM 661 N N . ASN A 1 85 ? 12.271 0.969 -0.065 1.00 94.50 85 ASN A N 1
ATOM 662 C CA . ASN A 1 85 ? 13.562 0.517 -0.571 1.00 94.50 85 ASN A CA 1
ATOM 663 C C . ASN A 1 85 ? 13.401 -0.604 -1.600 1.00 94.50 85 ASN A C 1
ATOM 665 O O . ASN A 1 85 ? 14.091 -0.593 -2.614 1.00 94.50 85 ASN A O 1
ATOM 669 N N . ALA A 1 86 ? 12.469 -1.538 -1.388 1.00 95.50 86 ALA A N 1
ATOM 670 C CA . ALA A 1 86 ? 12.226 -2.635 -2.319 1.00 95.50 86 ALA A CA 1
ATOM 671 C C . ALA A 1 86 ? 11.745 -2.123 -3.686 1.00 95.50 86 ALA A C 1
ATOM 673 O O . ALA A 1 86 ? 12.265 -2.532 -4.723 1.00 95.50 86 ALA A O 1
ATOM 674 N N . ILE A 1 87 ? 10.791 -1.186 -3.695 1.00 95.38 87 ILE A N 1
ATOM 675 C CA . ILE A 1 87 ? 10.274 -0.565 -4.924 1.00 95.38 87 ILE A CA 1
ATOM 676 C C . ILE A 1 87 ? 11.374 0.232 -5.636 1.00 95.38 87 ILE A C 1
ATOM 678 O O . ILE A 1 87 ? 11.518 0.125 -6.854 1.00 95.38 87 ILE A O 1
ATOM 682 N N . GLN A 1 88 ? 12.181 0.994 -4.892 1.00 93.38 88 GLN A N 1
ATOM 683 C CA . GLN A 1 88 ? 13.311 1.734 -5.458 1.00 93.38 88 GLN A CA 1
ATOM 684 C C . GLN A 1 88 ? 14.367 0.791 -6.047 1.00 93.38 88 GLN A C 1
ATOM 686 O O . GLN A 1 88 ? 14.776 0.968 -7.191 1.00 93.38 88 GLN A O 1
ATOM 691 N N . ALA A 1 89 ? 14.768 -0.247 -5.311 1.00 93.31 89 ALA A N 1
ATOM 692 C CA . ALA A 1 89 ? 15.725 -1.247 -5.775 1.00 93.31 89 ALA A CA 1
ATOM 693 C C . ALA A 1 89 ? 15.230 -1.975 -7.036 1.00 93.31 89 ALA A C 1
ATOM 695 O O . ALA A 1 89 ? 16.001 -2.216 -7.966 1.00 93.31 89 ALA A O 1
ATOM 696 N N . PHE A 1 90 ? 13.927 -2.271 -7.106 1.00 93.44 90 PHE A N 1
ATOM 697 C CA . PHE A 1 90 ? 13.303 -2.810 -8.311 1.00 93.44 90 PHE A CA 1
ATOM 698 C C . PHE A 1 90 ? 13.407 -1.833 -9.492 1.00 93.44 90 PHE A C 1
ATOM 700 O O . PHE A 1 90 ? 13.826 -2.236 -10.575 1.00 93.44 90 PHE A O 1
ATOM 707 N N . GLY A 1 91 ? 13.092 -0.551 -9.280 1.00 91.00 91 GLY A N 1
ATOM 708 C CA . GLY A 1 91 ? 13.172 0.489 -10.312 1.00 91.00 91 GLY A CA 1
ATOM 709 C C . GLY A 1 91 ? 14.590 0.745 -10.837 1.00 91.00 91 GLY A C 1
ATOM 710 O O . GLY A 1 91 ? 14.767 0.968 -12.031 1.00 91.00 91 GLY A O 1
ATOM 711 N N . TYR A 1 92 ? 15.606 0.650 -9.975 1.00 88.81 92 TYR A N 1
ATOM 712 C CA . TYR A 1 92 ? 17.017 0.786 -10.361 1.00 88.81 92 TYR A CA 1
ATOM 713 C C . TYR A 1 92 ? 17.633 -0.500 -10.937 1.00 88.81 92 TYR A C 1
ATOM 715 O O . TYR A 1 92 ? 18.788 -0.485 -11.359 1.00 88.81 92 TYR A O 1
ATOM 723 N N . GLY A 1 93 ? 16.899 -1.618 -10.952 1.00 83.94 93 GLY A N 1
ATOM 724 C CA . GLY A 1 93 ? 17.402 -2.905 -11.438 1.00 83.94 93 GLY A CA 1
ATOM 725 C C . GLY A 1 93 ? 18.468 -3.544 -10.541 1.00 83.94 93 GLY A C 1
ATOM 726 O O . GLY A 1 93 ? 19.215 -4.402 -11.006 1.00 83.94 93 GLY A O 1
ATOM 727 N N . SER A 1 94 ? 18.552 -3.145 -9.267 1.00 79.62 94 SER A N 1
ATOM 728 C CA . SER A 1 94 ? 19.540 -3.660 -8.307 1.00 79.62 94 SER A CA 1
ATOM 729 C C . SER A 1 94 ? 19.111 -4.958 -7.618 1.00 79.62 94 SER A C 1
ATOM 731 O O . SER A 1 94 ? 19.890 -5.545 -6.867 1.00 79.62 94 SER A O 1
ATOM 733 N N . LEU A 1 95 ? 17.890 -5.437 -7.879 1.00 77.31 95 LEU A N 1
ATOM 734 C CA . LEU A 1 95 ? 17.426 -6.725 -7.377 1.00 77.31 95 LEU A CA 1
ATOM 735 C C . LEU A 1 95 ? 17.945 -7.880 -8.245 1.00 77.31 95 LEU A C 1
ATOM 737 O O . LEU A 1 95 ? 17.893 -7.787 -9.476 1.00 77.31 95 LEU A O 1
ATOM 741 N N . PRO A 1 96 ? 18.394 -8.994 -7.634 1.00 66.19 96 PRO A N 1
ATOM 742 C CA . PRO A 1 96 ? 18.707 -10.198 -8.388 1.00 66.19 96 PRO A CA 1
ATOM 743 C C . PRO A 1 96 ? 17.472 -10.626 -9.186 1.00 66.19 96 PRO A C 1
ATOM 745 O O . PRO A 1 96 ? 16.347 -10.608 -8.678 1.00 66.19 96 PRO A O 1
ATOM 748 N N . LYS A 1 97 ? 17.677 -10.972 -10.462 1.00 58.34 97 LYS A N 1
ATOM 749 C CA . LYS A 1 97 ? 16.599 -11.484 -11.314 1.00 58.34 97 LYS A CA 1
ATOM 750 C C . LYS A 1 97 ? 16.026 -12.735 -10.643 1.00 58.34 97 LYS A C 1
ATOM 752 O O . LYS A 1 97 ? 16.823 -13.592 -10.262 1.00 58.34 97 LYS A O 1
ATOM 757 N N . PRO A 1 98 ? 14.694 -12.852 -10.508 1.00 59.78 98 PRO A N 1
ATOM 758 C CA . PRO A 1 98 ? 14.089 -14.075 -10.009 1.00 59.78 98 PRO A CA 1
ATOM 759 C C . PRO A 1 98 ? 14.609 -15.261 -10.822 1.00 59.78 98 PRO A C 1
ATOM 761 O O . PRO A 1 98 ? 14.633 -15.193 -12.057 1.00 59.78 98 PRO A O 1
ATOM 764 N N . ASP A 1 99 ? 15.033 -16.324 -10.140 1.00 50.28 99 ASP A N 1
ATOM 765 C CA . ASP A 1 99 ? 15.378 -17.573 -10.808 1.00 50.28 99 ASP A CA 1
ATOM 766 C C . ASP A 1 99 ? 14.200 -18.017 -11.689 1.00 50.28 99 ASP A C 1
ATOM 768 O O . ASP A 1 99 ? 13.039 -17.830 -11.299 1.00 50.28 99 ASP A O 1
ATOM 772 N N . PRO A 1 100 ? 14.449 -18.599 -12.879 1.00 49.06 100 PRO A N 1
ATOM 773 C CA . PRO A 1 100 ? 13.384 -19.126 -13.715 1.00 49.06 100 PRO A CA 1
ATOM 774 C C . PRO A 1 100 ? 12.539 -20.112 -12.906 1.00 49.06 100 PRO A C 1
ATOM 776 O O . PRO A 1 100 ? 12.981 -21.212 -12.573 1.00 49.06 100 PRO A O 1
ATOM 779 N N . GLN A 1 101 ? 11.316 -19.707 -12.569 1.00 47.41 101 GLN A N 1
ATOM 780 C CA . GLN A 1 101 ? 10.374 -20.563 -11.865 1.00 47.41 101 GLN A CA 1
ATOM 781 C C . GLN A 1 101 ? 10.173 -21.847 -12.691 1.00 47.41 101 GLN A C 1
ATOM 783 O 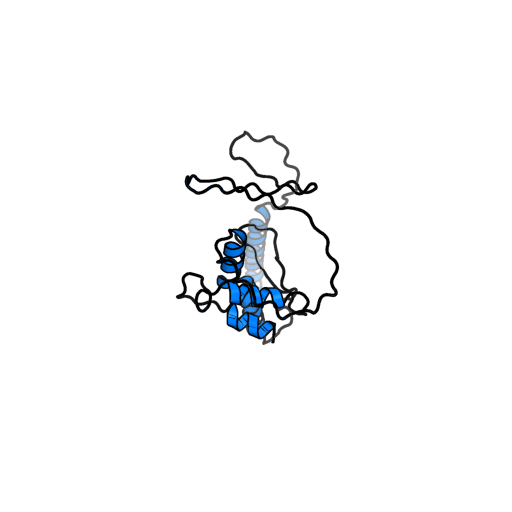O . GLN A 1 101 ? 9.916 -21.742 -13.897 1.00 47.41 101 GLN A O 1
ATOM 788 N N . PRO A 1 102 ? 10.270 -23.055 -12.101 1.00 37.06 102 PRO A N 1
ATOM 789 C CA . PRO A 1 102 ? 9.999 -24.284 -12.831 1.00 37.06 102 PRO A CA 1
ATOM 790 C C . PRO A 1 102 ? 8.576 -24.227 -13.387 1.00 37.06 102 PRO A C 1
ATOM 792 O O . PRO A 1 102 ? 7.592 -24.131 -12.651 1.00 37.06 102 PRO A O 1
ATOM 795 N N . THR A 1 103 ? 8.481 -24.236 -14.715 1.00 38.38 103 THR A N 1
ATOM 796 C CA . THR A 1 103 ? 7.220 -24.239 -15.445 1.00 38.38 103 THR A CA 1
ATOM 797 C C . THR A 1 103 ? 6.489 -25.534 -15.107 1.00 38.38 103 THR A C 1
ATOM 799 O O . THR A 1 103 ? 6.841 -26.606 -15.595 1.00 38.38 103 THR A O 1
ATOM 802 N N . THR A 1 104 ? 5.477 -25.465 -14.245 1.00 41.22 104 THR A N 1
ATOM 803 C CA . THR A 1 104 ? 4.505 -26.550 -14.117 1.00 41.22 104 THR A CA 1
ATOM 804 C C . THR A 1 104 ? 3.760 -26.619 -15.447 1.00 41.22 104 THR A C 1
ATOM 806 O O . THR A 1 104 ? 3.135 -25.650 -15.874 1.00 41.22 104 THR A O 1
ATOM 809 N N . GLY A 1 105 ? 3.945 -27.732 -16.161 1.00 39.00 105 GLY A N 1
ATOM 810 C CA . GLY A 1 105 ? 3.530 -27.903 -17.549 1.00 39.00 105 GLY A CA 1
ATOM 811 C C . GLY A 1 105 ? 2.041 -27.640 -17.758 1.00 39.00 105 GLY A C 1
ATOM 812 O O . GLY A 1 105 ? 1.197 -28.427 -17.339 1.00 39.00 105 GLY A O 1
ATOM 813 N N . SER A 1 106 ? 1.734 -26.552 -18.460 1.00 45.75 106 SER A N 1
ATOM 814 C CA . SER A 1 106 ? 0.450 -26.374 -19.127 1.00 45.75 106 SER A CA 1
ATOM 815 C C . SER A 1 106 ? 0.546 -27.064 -20.486 1.00 45.75 106 SER A C 1
ATOM 817 O O . SER A 1 106 ? 1.387 -26.705 -21.313 1.00 45.75 106 SER A O 1
ATOM 819 N N . VAL A 1 107 ? -0.258 -28.109 -20.687 1.00 46.41 107 VAL A N 1
ATOM 820 C CA . VAL A 1 107 ? -0.338 -28.872 -21.940 1.00 46.41 107 VAL A CA 1
ATOM 821 C C . VAL A 1 107 ? -0.732 -27.914 -23.067 1.00 46.41 107 VAL A C 1
ATOM 823 O O . VAL A 1 107 ? -1.862 -27.434 -23.123 1.00 46.41 107 VAL A O 1
ATOM 826 N N . LYS A 1 108 ? 0.209 -27.632 -23.969 1.00 37.84 108 LYS A N 1
ATOM 827 C CA . LYS A 1 108 ? -0.020 -26.872 -25.200 1.00 37.84 108 LYS A CA 1
ATOM 828 C C . LYS A 1 108 ? -0.374 -27.845 -26.335 1.00 37.84 108 LYS A C 1
ATOM 830 O O . LYS A 1 108 ? 0.383 -28.793 -26.536 1.00 37.84 108 LYS A O 1
ATOM 835 N N . PRO A 1 109 ? -1.450 -27.623 -27.114 1.00 36.12 109 PRO A N 1
ATOM 836 C CA . PRO A 1 109 ? -1.582 -28.238 -28.426 1.00 36.12 109 PRO A CA 1
ATOM 837 C C . PRO A 1 109 ? -0.596 -27.589 -29.400 1.00 36.12 109 PRO A C 1
ATOM 839 O O . PRO A 1 109 ? -0.534 -26.366 -29.543 1.00 36.12 109 PRO A O 1
ATOM 842 N N . ASP A 1 110 ? 0.188 -28.467 -30.004 1.00 39.31 110 ASP A N 1
ATOM 843 C CA . ASP A 1 110 ? 1.199 -28.260 -31.030 1.00 39.31 110 ASP A CA 1
ATOM 844 C C . ASP A 1 110 ? 0.701 -27.405 -32.203 1.00 39.31 110 ASP A C 1
ATOM 846 O O . ASP A 1 110 ? -0.409 -27.629 -32.675 1.00 39.31 110 ASP A O 1
ATOM 850 N N . LEU A 1 111 ? 1.523 -26.444 -32.640 1.00 35.16 111 LEU A N 1
ATOM 851 C CA . LEU A 1 111 ? 1.541 -25.832 -33.977 1.00 35.16 111 LEU A CA 1
ATOM 852 C C . LEU A 1 111 ? 2.840 -24.997 -34.079 1.00 35.16 111 LEU A C 1
ATOM 854 O O . LEU A 1 111 ? 2.926 -23.880 -33.562 1.00 35.16 111 LEU A O 1
ATOM 858 N N . GLU A 1 112 ? 3.870 -25.575 -34.696 1.00 32.75 112 GLU A N 1
ATOM 859 C CA . GLU A 1 112 ? 5.009 -24.864 -35.313 1.00 32.75 112 GLU A CA 1
ATOM 860 C C . GLU A 1 112 ? 4.618 -24.450 -36.756 1.00 32.75 112 GLU A C 1
ATOM 862 O O . GLU A 1 112 ? 3.697 -25.074 -37.298 1.00 32.75 112 GLU A O 1
ATOM 867 N N . PRO A 1 113 ? 5.237 -23.428 -37.405 1.00 36.44 113 PRO A N 1
ATOM 868 C CA . PRO A 1 113 ? 6.647 -23.499 -37.835 1.00 36.44 113 PRO A CA 1
ATOM 869 C C . PRO A 1 113 ? 7.486 -22.191 -37.754 1.00 36.44 113 PRO A C 1
ATOM 871 O O . PRO A 1 113 ? 7.038 -21.110 -38.126 1.00 36.44 113 PRO A O 1
ATOM 874 N N . THR A 1 114 ? 8.749 -22.360 -37.331 1.00 30.83 114 THR A N 1
ATOM 875 C CA . THR A 1 114 ? 10.018 -21.839 -37.908 1.00 30.83 114 THR A CA 1
ATOM 876 C C . THR A 1 114 ? 10.201 -20.356 -38.317 1.00 30.83 114 THR A C 1
ATOM 878 O O . THR A 1 114 ? 9.603 -19.891 -39.280 1.00 30.83 114 THR A O 1
ATOM 881 N N . ALA A 1 115 ? 11.197 -19.673 -37.710 1.00 31.28 115 ALA A N 1
ATOM 882 C CA . ALA A 1 115 ? 12.386 -19.110 -38.402 1.00 31.28 115 ALA A CA 1
ATOM 883 C C . ALA A 1 115 ? 13.325 -18.268 -37.487 1.00 31.28 115 ALA A C 1
ATOM 885 O O . ALA A 1 115 ? 13.014 -17.152 -37.092 1.00 31.28 115 ALA A O 1
ATOM 886 N N . ASN A 1 116 ? 14.523 -18.818 -37.257 1.00 32.28 116 ASN A N 1
ATOM 887 C CA . ASN A 1 116 ? 15.864 -18.210 -37.365 1.00 32.28 116 ASN A CA 1
ATOM 888 C C . ASN A 1 116 ? 16.318 -17.032 -36.468 1.00 32.28 116 ASN A C 1
ATOM 890 O O . ASN A 1 116 ? 16.187 -15.856 -36.786 1.00 32.28 116 ASN A O 1
ATOM 894 N N . VAL A 1 117 ? 17.043 -17.437 -35.419 1.00 32.69 117 VAL A N 1
ATOM 895 C CA . VAL A 1 117 ? 18.307 -16.908 -34.859 1.00 32.69 117 VAL A CA 1
ATOM 896 C C . VAL A 1 117 ? 18.999 -15.775 -35.640 1.00 32.69 117 VAL A C 1
ATOM 898 O O . VAL A 1 117 ? 19.418 -15.969 -36.779 1.00 32.69 117 VAL A O 1
ATOM 901 N N . HIS A 1 118 ? 19.313 -14.683 -34.934 1.00 35.03 118 HIS A N 1
ATOM 902 C CA . HIS A 1 118 ? 20.633 -14.037 -34.985 1.00 35.03 118 HIS A CA 1
ATOM 903 C C . HIS A 1 118 ? 21.092 -13.722 -33.553 1.00 35.03 118 HIS A C 1
ATOM 905 O O . HIS A 1 118 ? 20.461 -12.952 -32.835 1.00 35.03 118 HIS A O 1
ATOM 911 N N . LYS A 1 119 ? 22.184 -14.369 -33.135 1.00 32.81 119 LYS A N 1
ATOM 912 C CA . LYS A 1 119 ? 22.911 -14.120 -31.888 1.00 32.81 119 LYS A CA 1
ATOM 913 C C . LYS A 1 119 ? 24.176 -13.358 -32.262 1.00 32.81 119 LYS A C 1
ATOM 915 O O . LYS A 1 119 ? 25.016 -13.925 -32.956 1.00 32.81 119 LYS A O 1
ATOM 920 N N . THR A 1 120 ? 24.334 -12.135 -31.768 1.00 30.50 120 THR A N 1
ATOM 921 C CA . THR A 1 120 ? 25.631 -11.451 -31.800 1.00 30.50 120 THR A CA 1
ATOM 922 C C . THR A 1 120 ? 26.114 -11.262 -30.372 1.00 30.50 120 THR A C 1
ATOM 924 O O . THR A 1 120 ? 25.505 -10.563 -29.569 1.00 30.50 120 THR A O 1
ATOM 927 N N . THR A 1 121 ? 27.190 -11.980 -30.073 1.00 29.72 121 THR A N 1
ATOM 928 C CA . THR A 1 121 ? 28.021 -11.913 -28.872 1.00 29.72 121 THR A CA 1
ATOM 929 C C . THR A 1 121 ? 28.889 -10.656 -28.916 1.00 29.72 121 THR A C 1
ATOM 931 O O . THR A 1 121 ? 29.560 -10.467 -29.927 1.00 29.72 121 THR A O 1
ATOM 934 N N . MET A 1 122 ? 28.961 -9.880 -27.828 1.00 28.94 122 MET A N 1
ATOM 935 C CA . MET A 1 122 ? 30.125 -9.044 -27.490 1.00 28.94 122 MET A CA 1
ATOM 936 C C . MET A 1 122 ? 30.327 -9.037 -25.962 1.00 28.94 122 MET A C 1
ATOM 938 O O . MET A 1 122 ? 29.374 -8.832 -25.214 1.00 28.94 122 MET A O 1
ATOM 942 N N . ASP A 1 123 ? 31.556 -9.355 -25.551 1.00 34.28 123 ASP A N 1
ATOM 943 C CA . ASP A 1 123 ? 32.114 -9.409 -24.182 1.00 34.28 123 ASP A CA 1
ATOM 944 C C . ASP A 1 123 ? 32.826 -8.054 -23.860 1.00 34.28 123 ASP A C 1
ATOM 946 O O . ASP A 1 123 ? 32.779 -7.167 -24.715 1.00 34.28 123 ASP A O 1
ATOM 950 N N . PRO A 1 124 ? 33.438 -7.795 -22.681 1.00 40.16 124 PRO A N 1
ATOM 951 C CA . PRO A 1 124 ? 32.978 -6.784 -21.739 1.00 40.16 124 PRO A CA 1
ATOM 952 C C . PRO A 1 124 ? 33.992 -5.640 -21.524 1.00 40.16 124 PRO A C 1
ATOM 954 O O . PRO A 1 124 ? 35.189 -5.764 -21.773 1.00 40.16 124 PRO A O 1
ATOM 957 N N . GLY A 1 125 ? 33.514 -4.549 -20.931 1.00 29.83 125 GLY A N 1
ATOM 958 C CA . GLY A 1 125 ? 34.366 -3.546 -20.294 1.00 29.83 125 GLY A CA 1
ATOM 959 C C . GLY A 1 125 ? 34.263 -2.171 -20.933 1.00 29.83 125 GLY A C 1
ATOM 960 O O . GLY A 1 125 ? 34.816 -1.943 -21.998 1.00 29.83 125 GLY A O 1
ATOM 961 N N . GLU A 1 126 ? 33.562 -1.273 -20.244 1.00 31.89 126 GLU A N 1
ATOM 962 C CA . GLU A 1 126 ? 34.091 0.010 -19.764 1.00 31.89 126 GLU A CA 1
ATOM 963 C C . GLU A 1 126 ? 33.010 0.679 -18.893 1.00 31.89 126 GLU A C 1
ATOM 965 O O . GLU A 1 126 ? 31.889 0.927 -19.332 1.00 31.89 126 GLU A O 1
ATOM 970 N N . GLU A 1 127 ? 33.324 0.898 -17.614 1.00 39.91 127 GLU A N 1
ATOM 971 C CA . GLU A 1 127 ? 32.522 1.722 -16.710 1.00 39.91 127 GLU A CA 1
ATOM 972 C C . GLU A 1 127 ? 32.732 3.200 -17.057 1.00 39.91 127 GLU A C 1
ATOM 974 O O . GLU A 1 127 ? 33.850 3.698 -16.935 1.00 39.91 127 GLU A O 1
ATOM 979 N N . LEU A 1 128 ? 31.660 3.927 -17.381 1.00 30.44 128 LEU A N 1
ATOM 980 C CA . LEU A 1 128 ? 31.531 5.331 -16.986 1.00 30.44 128 LEU A CA 1
ATOM 981 C C . LEU A 1 128 ? 30.059 5.778 -17.012 1.00 30.44 128 LEU A C 1
ATOM 983 O O . LEU A 1 128 ? 29.465 5.963 -18.065 1.00 30.44 128 LEU A O 1
ATOM 987 N N . LEU A 1 129 ? 29.499 5.903 -15.809 1.00 32.75 129 LEU A N 1
ATOM 988 C CA . LEU A 1 129 ? 28.626 6.979 -15.325 1.00 32.75 129 LEU A CA 1
ATOM 989 C C . LEU A 1 129 ? 27.676 7.697 -16.319 1.00 32.75 129 LEU A C 1
ATOM 991 O O . LEU A 1 129 ? 28.111 8.449 -17.182 1.00 32.75 129 LEU A O 1
ATOM 995 N N . ASN A 1 130 ? 26.383 7.610 -15.975 1.00 36.47 130 ASN A N 1
ATOM 996 C CA . ASN A 1 130 ? 25.251 8.472 -16.345 1.00 36.47 130 ASN A CA 1
ATOM 997 C C . ASN A 1 130 ? 24.739 8.438 -17.791 1.00 36.47 130 ASN A C 1
ATOM 999 O O . ASN A 1 130 ? 25.265 9.133 -18.645 1.00 36.47 130 ASN A O 1
ATOM 1003 N N . GLU A 1 131 ? 23.593 7.774 -17.977 1.00 34.03 131 GLU A N 1
ATOM 1004 C CA . GLU A 1 131 ? 22.462 8.297 -18.763 1.00 34.03 131 GLU A CA 1
ATOM 1005 C C . GLU A 1 131 ? 21.207 7.473 -18.386 1.00 34.03 131 GLU A C 1
ATOM 1007 O O . GLU A 1 131 ? 20.996 6.367 -18.882 1.00 34.03 131 GLU A O 1
ATOM 1012 N N . PHE A 1 132 ? 20.391 7.945 -17.435 1.00 43.34 132 PHE A N 1
ATOM 1013 C CA . PHE A 1 132 ? 19.036 7.405 -17.241 1.00 43.34 132 PHE A CA 1
ATOM 1014 C C . PHE A 1 132 ? 18.096 8.207 -18.141 1.00 43.34 132 PHE A C 1
ATOM 1016 O O . PHE A 1 132 ? 17.406 9.122 -17.691 1.00 43.34 132 PHE A O 1
ATOM 1023 N N . ASP A 1 133 ? 18.093 7.880 -19.430 1.00 36.41 133 ASP A N 1
ATOM 1024 C CA . ASP A 1 133 ? 17.095 8.420 -20.343 1.00 36.41 133 ASP A CA 1
ATOM 1025 C C . ASP A 1 133 ? 15.745 7.755 -20.072 1.00 36.41 133 ASP A C 1
ATOM 1027 O O . ASP A 1 133 ? 15.529 6.559 -20.287 1.00 36.41 133 ASP A O 1
ATOM 1031 N N . CYS A 1 134 ? 14.814 8.561 -19.570 1.00 39.16 134 CYS A N 1
ATOM 1032 C CA . CYS A 1 134 ? 13.410 8.207 -19.453 1.00 39.16 134 CYS A CA 1
ATOM 1033 C C . CYS A 1 134 ? 12.861 7.967 -20.872 1.00 39.16 134 CYS A C 1
ATOM 1035 O O . CYS A 1 134 ? 12.826 8.889 -21.689 1.00 39.16 134 CYS A O 1
ATOM 1037 N N . TYR A 1 135 ? 12.452 6.735 -21.198 1.00 42.66 135 TYR A N 1
ATOM 1038 C CA . TYR A 1 135 ? 11.860 6.427 -22.503 1.00 42.66 135 TYR A CA 1
ATOM 1039 C C . TYR A 1 135 ? 10.602 7.277 -22.719 1.00 42.66 135 TYR A C 1
ATOM 1041 O O . TYR A 1 135 ? 9.588 7.101 -22.045 1.00 42.66 135 TYR A O 1
ATOM 1049 N N . SER A 1 136 ? 10.663 8.191 -23.690 1.00 41.31 136 SER A N 1
ATOM 1050 C CA . SER A 1 136 ? 9.522 8.995 -24.118 1.00 41.31 136 SER A CA 1
ATOM 1051 C C . SER A 1 136 ? 8.491 8.091 -24.797 1.00 41.31 136 SER A C 1
ATOM 1053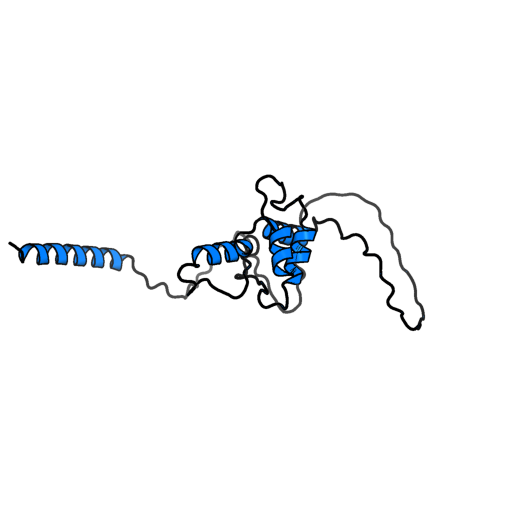 O O . SER A 1 136 ? 8.596 7.757 -25.979 1.00 41.31 136 SER A O 1
ATOM 1055 N N . VAL A 1 137 ? 7.482 7.663 -24.041 1.00 39.44 137 VAL A N 1
ATOM 1056 C CA . VAL A 1 137 ? 6.231 7.182 -24.626 1.00 39.44 137 VAL A CA 1
ATOM 1057 C C . VAL A 1 137 ? 5.547 8.413 -25.215 1.00 39.44 137 VAL A C 1
ATOM 1059 O O . VAL A 1 137 ? 5.299 9.386 -24.501 1.00 39.44 137 VAL A O 1
ATOM 1062 N N . LYS A 1 138 ? 5.298 8.394 -26.532 1.00 41.75 138 LYS A N 1
ATOM 1063 C CA . LYS A 1 138 ? 4.509 9.426 -27.218 1.00 41.75 138 LYS A CA 1
ATOM 1064 C C . LYS A 1 138 ? 3.231 9.660 -26.410 1.00 41.75 138 LYS A C 1
ATOM 1066 O O . LYS A 1 138 ? 2.461 8.720 -26.259 1.00 41.75 138 LYS A O 1
ATOM 1071 N N . ASP A 1 139 ? 3.103 10.883 -25.893 1.00 38.88 139 ASP A N 1
ATOM 1072 C CA . ASP A 1 139 ? 1.933 11.525 -25.262 1.00 38.88 139 ASP A CA 1
ATOM 1073 C C . ASP A 1 139 ? 2.142 12.057 -23.830 1.00 38.88 139 ASP A C 1
ATOM 1075 O O . ASP A 1 139 ? 1.259 12.746 -23.321 1.00 38.88 139 ASP A O 1
ATOM 1079 N N . TYR A 1 140 ? 3.323 11.895 -23.212 1.00 38.03 140 TYR A N 1
ATOM 1080 C CA . TYR A 1 140 ? 3.624 12.554 -21.928 1.00 38.03 140 TYR A CA 1
ATOM 1081 C C . TYR A 1 140 ? 5.007 13.226 -21.922 1.00 38.03 140 TYR A C 1
ATOM 1083 O O . TYR A 1 140 ? 6.036 12.574 -22.085 1.00 38.03 140 TYR A O 1
ATOM 1091 N N . ILE A 1 141 ? 5.031 14.553 -21.747 1.00 44.41 141 ILE A N 1
ATOM 1092 C CA . ILE A 1 141 ? 6.260 15.350 -21.608 1.00 44.41 141 ILE A CA 1
ATOM 1093 C C . ILE A 1 141 ? 6.612 15.457 -20.120 1.00 44.41 141 ILE A C 1
ATOM 1095 O O . ILE A 1 141 ? 5.873 16.072 -19.354 1.00 44.41 141 ILE A O 1
ATOM 1099 N N . CYS A 1 142 ? 7.760 14.908 -19.719 1.00 38.81 142 CYS A N 1
ATOM 1100 C CA . CYS A 1 142 ? 8.391 15.217 -18.436 1.00 38.81 142 CYS A CA 1
ATOM 1101 C C . CYS A 1 142 ? 9.133 16.559 -18.559 1.00 38.81 142 CYS A C 1
ATOM 1103 O O . CYS A 1 142 ? 10.034 16.697 -19.386 1.00 38.81 142 CYS A O 1
ATOM 1105 N N . GLN A 1 143 ? 8.756 17.562 -17.763 1.00 36.97 143 GLN A N 1
ATOM 1106 C CA . GLN A 1 143 ? 9.536 18.795 -17.635 1.00 36.97 143 GLN A CA 1
ATOM 1107 C C . GLN A 1 143 ? 10.737 18.539 -16.719 1.00 36.97 143 GLN A C 1
ATOM 1109 O O . GLN A 1 143 ? 10.585 18.418 -15.508 1.00 36.97 143 GLN A O 1
ATOM 1114 N N . ASN A 1 144 ? 11.931 18.480 -17.306 1.00 41.16 144 ASN A N 1
ATOM 1115 C CA . ASN A 1 144 ? 13.189 18.575 -16.572 1.00 41.16 144 ASN A CA 1
ATOM 1116 C C . ASN A 1 144 ? 13.553 20.061 -16.443 1.00 41.16 144 ASN A C 1
ATOM 1118 O O . ASN A 1 144 ? 13.780 20.724 -17.456 1.00 41.16 144 ASN A O 1
ATOM 1122 N N . GLU A 1 145 ? 13.618 20.601 -15.226 1.00 35.62 145 GLU A N 1
ATOM 1123 C CA . GLU A 1 145 ? 14.200 21.931 -15.014 1.00 35.62 145 GLU A CA 1
ATOM 1124 C C . GLU A 1 145 ? 15.733 21.839 -15.009 1.00 35.62 145 GLU A C 1
ATOM 1126 O O . GLU A 1 145 ? 16.328 21.124 -14.203 1.00 35.62 145 GLU A O 1
ATOM 1131 N N . VAL A 1 146 ? 16.378 22.570 -15.922 1.00 40.84 146 VAL A N 1
ATOM 1132 C CA . VAL A 1 146 ? 17.838 22.749 -15.970 1.00 40.84 146 VAL A CA 1
ATOM 1133 C C . VAL A 1 146 ? 18.210 24.002 -15.161 1.00 40.84 146 VAL A C 1
ATOM 1135 O O . VAL A 1 146 ? 17.588 25.048 -15.365 1.00 40.84 146 VAL A O 1
ATOM 1138 N N . PRO A 1 147 ? 19.233 23.974 -14.281 1.00 41.88 147 PRO A N 1
ATOM 1139 C CA . PRO A 1 147 ? 19.638 25.154 -13.529 1.00 41.88 147 PRO A CA 1
ATOM 1140 C C . PRO A 1 147 ? 20.453 26.098 -14.420 1.00 41.88 147 PRO A C 1
ATOM 1142 O O . PRO A 1 147 ? 21.571 25.779 -14.816 1.00 41.88 147 PRO A O 1
ATOM 1145 N N . GLY A 1 148 ? 19.914 27.289 -14.686 1.00 46.41 148 GLY A N 1
ATOM 1146 C CA . GLY A 1 148 ? 20.684 28.416 -15.219 1.00 46.41 148 GLY A CA 1
ATOM 1147 C C . GLY A 1 148 ? 20.092 29.065 -16.466 1.00 46.41 148 GLY A C 1
ATOM 1148 O O . GLY A 1 148 ? 20.562 28.826 -17.573 1.00 46.41 148 GLY A O 1
ATOM 1149 N N . SER A 1 149 ? 19.110 29.951 -16.284 1.00 34.41 1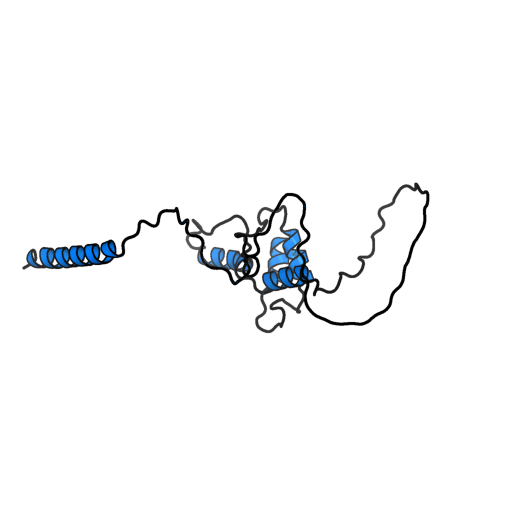49 SER A N 1
ATOM 1150 C CA . SER A 1 149 ? 18.806 31.080 -17.182 1.00 34.41 149 SER A CA 1
ATOM 1151 C C . SER A 1 149 ? 17.898 32.097 -16.463 1.00 34.41 149 SER A C 1
ATOM 1153 O O . SER A 1 149 ? 17.167 31.707 -15.552 1.00 34.41 149 SER A O 1
ATOM 1155 N N . PRO A 1 150 ? 17.979 33.405 -16.790 1.00 40.34 150 PRO A N 1
ATOM 1156 C CA . PRO A 1 150 ? 17.388 34.483 -15.990 1.00 40.34 150 PRO A CA 1
ATOM 1157 C C . PRO A 1 150 ? 15.850 34.512 -16.086 1.00 40.34 150 PRO A C 1
ATOM 1159 O O . PRO A 1 150 ? 15.290 34.033 -17.074 1.00 40.34 150 PRO A O 1
ATOM 1162 N N . PRO A 1 151 ? 15.143 35.068 -15.080 1.00 37.44 151 PRO A N 1
ATOM 1163 C CA . PRO A 1 151 ? 13.708 34.859 -14.937 1.00 37.44 151 PRO A CA 1
ATOM 1164 C C . PRO A 1 151 ? 12.924 35.665 -15.978 1.00 37.44 151 PRO A C 1
ATOM 1166 O O . PRO A 1 151 ? 12.972 36.895 -15.990 1.00 37.44 151 PRO A O 1
ATOM 1169 N N . ASN A 1 152 ? 12.152 34.970 -16.818 1.00 33.47 152 ASN A N 1
ATOM 1170 C CA . ASN A 1 152 ? 11.069 35.585 -17.578 1.00 33.47 152 ASN A CA 1
ATOM 1171 C C . ASN A 1 152 ? 9.855 35.753 -16.660 1.00 33.47 152 ASN A C 1
ATOM 1173 O O . ASN A 1 152 ? 9.282 34.800 -16.138 1.00 33.47 152 ASN A O 1
ATOM 1177 N N . THR A 1 153 ? 9.482 37.008 -16.460 1.00 48.06 153 THR A N 1
ATOM 1178 C CA . THR A 1 153 ? 8.311 37.470 -15.729 1.00 48.06 153 THR A CA 1
ATOM 1179 C C . THR A 1 153 ? 7.018 37.042 -16.420 1.00 48.06 153 THR A C 1
ATOM 1181 O O . THR A 1 153 ? 6.651 37.573 -17.467 1.00 48.06 153 THR A O 1
ATOM 1184 N N . ARG A 1 154 ? 6.269 36.142 -15.777 1.00 36.84 154 ARG A N 1
ATOM 1185 C CA . ARG A 1 154 ? 4.798 36.164 -15.756 1.00 36.84 154 ARG A CA 1
ATOM 1186 C C . ARG A 1 154 ? 4.293 35.285 -14.612 1.00 36.84 154 ARG A C 1
ATOM 1188 O O . ARG A 1 154 ? 4.075 34.092 -14.767 1.00 36.84 154 ARG A O 1
ATOM 1195 N N . VAL A 1 155 ? 4.161 35.909 -13.445 1.00 34.75 155 VAL A N 1
ATOM 1196 C CA . VAL A 1 155 ? 3.394 35.381 -12.315 1.00 34.75 155 VAL A CA 1
ATOM 1197 C C . VAL A 1 155 ? 1.969 35.892 -12.480 1.00 34.75 155 VAL A C 1
ATOM 1199 O O . VAL A 1 155 ? 1.747 37.093 -12.397 1.00 34.75 155 VAL A O 1
ATOM 1202 N N . GLU A 1 156 ? 1.0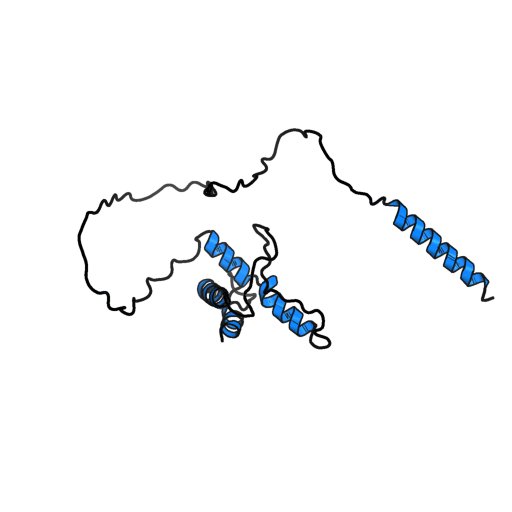32 34.982 -12.697 1.00 42.38 156 GLU A N 1
ATOM 1203 C CA . GLU A 1 156 ? -0.374 35.144 -12.329 1.00 42.38 156 GLU A CA 1
ATOM 1204 C C . GLU A 1 156 ? -0.748 33.854 -11.593 1.00 42.38 156 GLU A C 1
ATOM 1206 O O . GLU A 1 156 ? -0.959 32.831 -12.234 1.00 42.38 156 GLU A O 1
ATOM 1211 N N . ASP A 1 157 ? -0.703 33.871 -10.256 1.00 30.31 157 ASP A N 1
ATOM 1212 C CA . ASP A 1 157 ? -1.869 33.475 -9.460 1.00 30.31 157 ASP A CA 1
ATOM 1213 C C . ASP A 1 157 ? -1.760 33.951 -7.996 1.00 30.31 157 ASP A C 1
ATOM 1215 O O . ASP A 1 157 ? -0.692 34.044 -7.379 1.00 30.31 157 ASP A O 1
ATOM 1219 N N . HIS A 1 158 ? -2.944 34.254 -7.483 1.00 48.31 158 HIS A N 1
ATOM 1220 C CA . HIS A 1 158 ? -3.397 34.652 -6.173 1.00 48.31 158 HIS A CA 1
ATOM 1221 C C . HIS A 1 158 ? -2.634 34.056 -4.982 1.00 48.31 158 HIS A C 1
ATOM 1223 O O . HIS A 1 158 ? -2.806 32.906 -4.581 1.00 48.31 158 HIS A O 1
ATOM 1229 N N . ARG A 1 159 ? -1.930 34.937 -4.266 1.00 36.34 159 ARG A N 1
ATOM 1230 C CA . ARG A 1 159 ? -1.675 34.782 -2.830 1.00 36.34 159 ARG A CA 1
ATOM 1231 C C . ARG A 1 159 ? -2.279 35.965 -2.084 1.00 36.34 159 ARG A C 1
ATOM 1233 O O . ARG A 1 159 ? -1.615 36.954 -1.792 1.00 36.34 159 ARG A O 1
ATOM 1240 N N . ASN A 1 160 ? -3.567 35.849 -1.772 1.00 47.22 160 ASN A N 1
ATOM 1241 C CA . ASN A 1 160 ? -4.196 36.677 -0.755 1.00 47.22 160 ASN A CA 1
ATOM 1242 C C . ASN A 1 160 ? -3.960 36.017 0.610 1.00 47.22 160 ASN A C 1
ATOM 1244 O O . ASN A 1 160 ? -4.742 35.181 1.047 1.00 47.22 160 ASN A O 1
ATOM 1248 N N . SER A 1 161 ? -2.856 36.361 1.269 1.00 43.12 161 SER A N 1
ATOM 1249 C CA . SER A 1 161 ? -2.767 36.247 2.726 1.00 43.12 161 SER A CA 1
ATOM 1250 C C . SER A 1 161 ? -1.745 37.254 3.238 1.00 43.12 161 SER A C 1
ATOM 1252 O O . SER A 1 161 ? -0.540 37.010 3.249 1.00 43.12 161 SER A O 1
ATOM 1254 N N . SER A 1 162 ? -2.251 38.425 3.620 1.00 40.94 162 SER A N 1
ATOM 1255 C CA . SER A 1 162 ? -1.481 39.472 4.286 1.00 40.94 162 SER A CA 1
ATOM 1256 C C . SER A 1 162 ? -1.063 39.014 5.695 1.00 40.94 162 SER A C 1
ATOM 1258 O O . SER A 1 162 ? -1.899 38.461 6.413 1.00 40.94 162 SER A O 1
ATOM 1260 N N . PRO A 1 163 ? 0.174 39.290 6.155 1.00 46.50 163 PRO A N 1
ATOM 1261 C CA . PRO A 1 163 ? 0.598 39.041 7.539 1.00 46.50 163 PRO A CA 1
ATOM 1262 C C . PRO A 1 163 ? -0.152 39.902 8.572 1.00 46.50 163 PRO A C 1
ATOM 1264 O O . PRO A 1 163 ? -0.014 39.687 9.775 1.00 46.50 163 PRO A O 1
ATOM 1267 N N . GLY A 1 164 ? -0.941 40.884 8.120 1.00 49.28 164 GLY A N 1
ATOM 1268 C CA . GLY A 1 164 ? -1.615 41.859 8.976 1.00 49.28 164 GLY A CA 1
ATOM 1269 C C . GLY A 1 164 ? -2.824 41.334 9.753 1.00 49.28 164 GLY A C 1
ATOM 1270 O O . GLY A 1 164 ? -3.292 42.027 10.650 1.00 49.28 164 GLY A O 1
ATOM 1271 N N . THR A 1 165 ? -3.336 40.135 9.458 1.00 52.97 165 THR A N 1
ATOM 1272 C CA . THR A 1 165 ? -4.509 39.600 10.171 1.00 52.97 165 THR A CA 1
ATOM 1273 C C . THR A 1 165 ? -4.151 39.056 11.548 1.00 52.97 165 THR A C 1
ATOM 1275 O O . THR A 1 165 ? -4.886 39.323 12.487 1.00 52.97 165 THR A O 1
ATOM 1278 N N . LYS A 1 166 ? -2.991 38.407 11.722 1.00 52.94 166 LYS A N 1
ATOM 1279 C CA . LYS A 1 166 ? -2.584 37.856 13.030 1.00 52.94 166 LYS A CA 1
ATOM 1280 C C . LYS A 1 166 ? -2.380 38.947 14.084 1.00 52.94 166 LYS A C 1
ATOM 1282 O O . LYS A 1 166 ? -2.928 38.853 15.174 1.00 52.94 166 LYS A O 1
ATOM 1287 N N . ALA A 1 167 ? -1.699 40.034 13.718 1.00 55.09 167 ALA A N 1
ATOM 1288 C CA . ALA A 1 167 ? -1.466 41.156 14.627 1.00 55.09 167 ALA A CA 1
ATOM 1289 C C . ALA A 1 167 ? -2.763 41.895 15.004 1.00 55.09 167 ALA A C 1
ATOM 1291 O O . ALA A 1 167 ? -2.922 42.318 16.145 1.00 55.09 167 ALA A O 1
ATOM 1292 N N . LEU A 1 168 ? -3.711 42.031 14.069 1.00 57.03 168 LEU A N 1
ATOM 1293 C CA . LEU A 1 168 ? -4.996 42.673 14.350 1.00 57.03 168 LEU A CA 1
ATOM 1294 C C . LEU A 1 168 ? -5.878 41.797 15.253 1.00 57.03 168 LEU A C 1
ATOM 1296 O O . LEU A 1 168 ? -6.541 42.319 16.146 1.00 57.03 168 LEU A O 1
ATOM 1300 N N . THR A 1 169 ? -5.863 40.474 15.045 1.00 61.41 169 THR A N 1
ATOM 1301 C CA . THR A 1 169 ? -6.589 39.512 15.886 1.00 61.41 169 THR A CA 1
ATOM 1302 C C . THR A 1 169 ? -6.004 39.455 17.298 1.00 61.41 169 THR A C 1
ATOM 1304 O O . THR A 1 169 ? -6.772 39.484 18.256 1.00 61.41 169 THR A O 1
ATOM 1307 N N . ASP A 1 170 ? -4.678 39.486 17.450 1.00 61.00 170 ASP A N 1
ATOM 1308 C CA . ASP A 1 170 ? -4.027 39.505 18.767 1.00 61.00 170 ASP A CA 1
ATOM 1309 C C . ASP A 1 170 ? -4.319 40.803 19.542 1.00 61.00 170 ASP A C 1
ATOM 1311 O O . ASP A 1 170 ? -4.603 40.763 20.741 1.00 61.00 170 ASP A O 1
ATOM 1315 N N . VAL A 1 171 ? -4.339 41.960 18.866 1.00 70.50 171 VAL A N 1
ATOM 1316 C CA . VAL A 1 171 ? -4.671 43.255 19.492 1.00 70.50 171 VAL A CA 1
ATOM 1317 C C . VAL A 1 171 ? -6.148 43.331 19.905 1.00 70.50 171 VAL A C 1
ATOM 1319 O O . VAL A 1 171 ? -6.458 43.839 20.985 1.00 70.50 171 VAL A O 1
ATOM 1322 N N . LEU A 1 172 ? -7.065 42.788 19.096 1.00 67.62 172 LEU A N 1
ATOM 1323 C CA . LEU A 1 172 ? -8.494 42.706 19.431 1.00 67.62 172 LEU A CA 1
ATOM 1324 C C . LEU A 1 172 ? -8.765 41.750 20.600 1.00 67.62 172 LEU A C 1
ATOM 1326 O O . LEU A 1 172 ? -9.562 42.079 21.480 1.00 67.62 172 LEU A O 1
ATOM 1330 N N . MET A 1 173 ? -8.082 40.602 20.641 1.00 74.31 173 MET A N 1
ATOM 1331 C CA . MET A 1 173 ? -8.214 39.632 21.731 1.00 74.31 173 MET A CA 1
ATOM 1332 C C . MET A 1 173 ? -7.657 40.181 23.048 1.00 74.31 173 MET A C 1
ATOM 1334 O O . MET A 1 173 ? -8.320 40.053 24.075 1.00 74.31 173 MET A O 1
ATOM 1338 N N . LEU A 1 174 ? -6.510 40.875 23.041 1.00 71.06 174 LEU A N 1
ATOM 1339 C CA . LEU A 1 174 ? -6.016 41.563 24.243 1.00 71.06 174 LEU A CA 1
ATOM 1340 C C . LEU A 1 174 ? -6.985 42.662 24.709 1.00 71.06 174 LEU A C 1
ATOM 1342 O O . LEU A 1 174 ? -7.280 42.746 25.899 1.00 71.06 174 LEU A O 1
ATOM 1346 N N . GLY A 1 175 ? -7.524 43.470 23.789 1.00 70.69 175 GLY A N 1
ATOM 1347 C CA . GLY A 1 175 ? -8.492 44.524 24.114 1.00 70.69 175 GLY A CA 1
ATOM 1348 C C . GLY A 1 175 ? -9.774 43.998 24.773 1.00 70.69 175 GLY A C 1
ATOM 1349 O O . GLY A 1 175 ? -10.251 44.584 25.744 1.00 70.69 175 GLY A O 1
ATOM 1350 N N . LEU A 1 176 ? -10.296 42.858 24.307 1.00 72.94 176 LEU A N 1
ATOM 1351 C CA . LEU A 1 176 ? -11.460 42.189 24.902 1.00 72.94 176 LEU A CA 1
ATOM 1352 C C . LEU A 1 176 ? -11.181 41.665 26.317 1.00 72.94 176 LEU A C 1
ATOM 1354 O O . LEU A 1 176 ? -12.038 41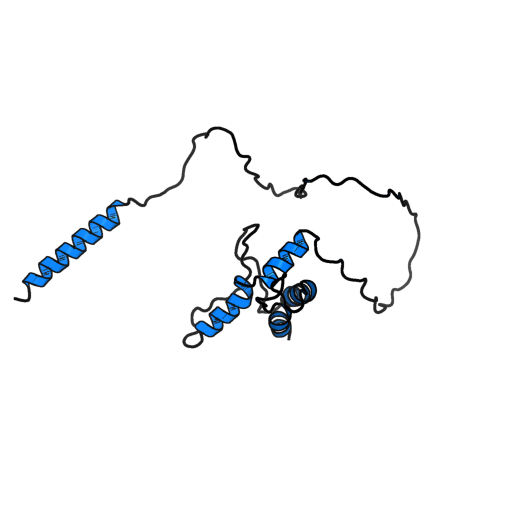.792 27.190 1.00 72.94 176 LEU A O 1
ATOM 1358 N N . MET A 1 177 ? -9.980 41.143 26.575 1.00 73.50 177 MET A N 1
ATOM 1359 C CA . MET A 1 177 ? -9.595 40.675 27.912 1.00 73.50 177 MET A CA 1
ATOM 1360 C C . MET A 1 177 ? -9.469 41.834 28.914 1.00 73.50 177 MET A C 1
ATOM 1362 O O . MET A 1 177 ? -9.916 41.707 30.053 1.00 73.50 177 MET A O 1
ATOM 1366 N N . PHE A 1 178 ? -8.946 42.992 28.490 1.00 70.69 178 PHE A N 1
ATOM 1367 C CA . PHE A 1 178 ? -8.910 44.195 29.334 1.00 70.69 178 PHE A CA 1
ATOM 1368 C C . PHE A 1 178 ? -10.302 44.810 29.558 1.00 70.69 178 PHE A C 1
ATOM 1370 O O . PHE A 1 178 ? -10.575 45.330 30.641 1.00 70.69 178 PHE A O 1
ATOM 1377 N N . ALA A 1 179 ? -11.206 44.737 28.577 1.00 67.44 179 ALA A N 1
ATOM 1378 C CA . ALA A 1 179 ? -12.577 45.227 28.723 1.00 67.44 179 ALA A CA 1
ATOM 1379 C C . ALA A 1 179 ? -13.426 44.337 29.652 1.00 67.44 179 ALA A C 1
ATOM 1381 O O . ALA A 1 179 ? -14.195 44.852 30.461 1.00 67.44 179 ALA A O 1
ATOM 1382 N N . LEU A 1 180 ? -13.255 43.011 29.586 1.00 66.06 180 LEU A N 1
ATOM 1383 C CA . LEU A 1 180 ? -13.968 42.054 30.442 1.00 66.06 180 LEU A CA 1
ATOM 1384 C C . LEU A 1 180 ? -13.431 42.028 31.883 1.00 66.06 180 LEU A C 1
ATOM 1386 O O . LEU A 1 180 ? -14.211 41.828 32.810 1.00 66.06 180 LEU A O 1
ATOM 1390 N N . GLY A 1 181 ? -12.140 42.306 32.093 1.00 62.06 181 GLY A N 1
ATOM 1391 C CA . GLY A 1 181 ? -11.549 42.421 33.434 1.00 62.06 181 GLY A CA 1
ATOM 1392 C C . GLY A 1 181 ? -12.064 43.609 34.262 1.00 62.06 181 GLY A C 1
ATOM 1393 O O . GLY A 1 181 ? -11.985 43.572 35.485 1.00 62.06 181 GLY A O 1
ATOM 1394 N N . ASN A 1 182 ? -12.644 44.631 33.621 1.00 58.00 182 ASN A N 1
ATOM 1395 C CA . ASN A 1 182 ? -13.262 45.782 34.296 1.00 58.00 182 ASN A CA 1
ATOM 1396 C C . ASN A 1 182 ? -14.759 45.585 34.611 1.00 58.00 182 ASN A C 1
ATOM 1398 O O . ASN A 1 182 ? -15.384 46.489 35.157 1.00 58.00 182 ASN A O 1
ATOM 1402 N N . LEU A 1 183 ? -15.350 44.433 34.268 1.00 57.28 183 LEU A N 1
ATOM 1403 C CA . LEU A 1 183 ? -16.749 44.109 34.590 1.00 57.28 183 LEU A CA 1
ATOM 1404 C C . LEU A 1 183 ? -16.899 43.196 35.818 1.00 57.28 183 LEU A C 1
ATOM 1406 O O . LEU A 1 183 ? -18.021 42.871 36.200 1.00 57.28 183 LEU A O 1
ATOM 1410 N N . THR A 1 184 ? -15.790 42.778 36.435 1.00 56.81 184 THR A N 1
ATOM 1411 C CA . THR A 1 184 ? -15.781 41.872 37.597 1.00 56.81 184 THR A CA 1
ATOM 1412 C C . THR A 1 184 ? -15.082 42.447 38.836 1.00 56.81 184 THR A C 1
ATOM 1414 O O . THR A 1 184 ? -14.666 41.679 39.702 1.00 56.81 184 THR A O 1
ATOM 1417 N N . MET A 1 185 ? -14.969 43.775 38.950 1.00 50.94 185 MET A N 1
ATOM 1418 C CA . MET A 1 185 ? -14.619 44.481 40.194 1.00 50.94 185 MET A CA 1
ATOM 1419 C C . MET A 1 185 ? -15.592 45.624 40.453 1.00 50.94 185 MET A C 1
ATOM 1421 O O . MET A 1 185 ? -15.866 46.380 39.497 1.00 50.94 185 MET A O 1
#

pLDDT: mean 70.59, std 26.53, range [28.94, 98.5]

Radius of gyration: 28.19 Å; chains: 1; bounding box: 51×75×79 Å

Secondary structure (DSSP, 8-state):
-HHHHHHHHT-B-TTSTTSBGGG-HHHHHHHHHTTTTSTT-EEESS--SSS--EEES---TT-GGGHHHHHHHHHHHHT-HHHHHHHHHHHTT-SPPPP--------PPP---------------------------TT----PPPS--PPP----------THHHHHHHHHHHHHHHHHHTS--